Protein AF-0000000078657493 (afdb_homodimer)

Radius of gyration: 17.27 Å; Cα contacts (8 Å, |Δi|>4): 215; chains: 2; bounding box: 47×51×38 Å

Solvent-accessible surface area (backbone atoms only — not comparable to full-atom values): 11542 Å² total; per-residue (Å²): 128,83,71,50,71,68,50,49,51,48,48,51,49,38,39,51,68,71,42,85,66,54,73,68,51,45,51,50,40,47,51,52,18,52,52,42,44,50,49,50,39,62,74,34,52,90,43,90,46,20,64,40,43,49,51,28,53,51,24,51,53,46,29,49,50,27,51,48,53,26,45,54,43,53,66,66,63,77,64,54,73,68,54,48,51,52,51,51,48,21,53,51,34,44,51,43,35,47,50,47,50,51,54,57,58,51,59,89,100,127,83,70,49,71,66,52,50,52,49,48,51,48,38,38,52,67,71,42,86,67,52,73,68,52,46,50,50,42,47,50,50,18,52,51,41,43,51,50,50,39,61,74,34,51,90,43,90,44,20,63,41,42,48,51,28,52,51,24,50,52,47,29,49,51,26,50,49,52,26,46,52,41,54,66,67,63,77,62,53,72,69,53,48,51,51,53,52,49,22,55,50,33,44,53,42,36,46,49,47,50,52,56,58,59,50,59,88,99

Foldseek 3Di:
DLQPPVSLVVLVVCVVVVHDDDPVSVVNPVVVVVVVLVVVLVVCVVDPCNVVSVVVVVVVVVVVVVVVVVVVVVVVVPDDPVRVVVVVVVVVVVVVVVVVVVVVVPVVD/DLQPPVSLVVLVVCVVVVHDDDPVSVVNPVVVVVVVLVVVLVVCVPDPCNVVSVVVVVVVVVVVVVVVVVVVVVVVVPDDPVRVVVVVVVVVVVVVVVVVVVVVVPVVD

pLDDT: mean 90.27, std 11.7, range [36.66, 98.62]

Sequence (218 aa):
MRACSADLRQVLDECNFSYRLDFAEFQLLHDAADARLDALVRRYGDRRESEQLQQFQLACEQMAKMLQVSCLAMQRAQLCEQERHQVREAYEYQVAYIQACLHRSFEGFMRACSADLRQVLDECNFSYRLDFAEFQLLHDAADARLDALVRRYGDRRESEQLQQFQLACEQMAKMLQVSCLAMQRAQLCEQERHQVREAYEYQVAYIQACLHRSFEGF

Structure (mmCIF, N/CA/C/O backbone):
data_AF-0000000078657493-model_v1
#
loop_
_entity.id
_entity.type
_entity.pdbx_description
1 polymer 'Uncharacterized protein'
#
loop_
_atom_site.group_PDB
_atom_site.id
_atom_site.type_symbol
_atom_site.label_atom_id
_atom_site.label_alt_id
_atom_site.label_comp_id
_atom_site.label_asym_id
_atom_site.label_entity_id
_atom_site.label_seq_id
_atom_site.pdbx_PDB_ins_code
_atom_site.Cartn_x
_atom_site.Cartn_y
_atom_site.Cartn_z
_atom_site.occupancy
_atom_site.B_iso_or_equiv
_atom_site.auth_seq_id
_atom_site.auth_comp_id
_atom_site.auth_asym_id
_atom_site.auth_atom_id
_atom_site.pdbx_PDB_model_num
ATOM 1 N N . MET A 1 1 ? -24.906 7.004 6.156 1 36.66 1 MET A N 1
ATOM 2 C CA . MET A 1 1 ? -24.516 7.117 7.559 1 36.66 1 MET A CA 1
ATOM 3 C C . MET A 1 1 ? -23.047 7.523 7.684 1 36.66 1 MET A C 1
ATOM 5 O O . MET A 1 1 ? -22.172 6.895 7.086 1 36.66 1 MET A O 1
ATOM 9 N N . ARG A 1 2 ? -22.891 8.867 7.859 1 41 2 ARG A N 1
ATOM 10 C CA . ARG A 1 2 ? -21.531 9.383 8.016 1 41 2 ARG A CA 1
ATOM 11 C C . ARG A 1 2 ? -20.781 8.641 9.109 1 41 2 ARG A C 1
ATOM 13 O O . ARG A 1 2 ? -21.156 8.695 10.281 1 41 2 ARG A O 1
ATOM 20 N N . ALA A 1 3 ? -20.203 7.516 8.797 1 51.12 3 ALA A N 1
ATOM 21 C CA . ALA A 1 3 ? -19.484 6.824 9.867 1 51.12 3 ALA A CA 1
ATOM 22 C C . ALA A 1 3 ? -18.719 7.812 10.742 1 51.12 3 ALA A C 1
ATOM 24 O O . ALA A 1 3 ? -18.062 8.719 10.234 1 51.12 3 ALA A O 1
ATOM 25 N N . CYS A 1 4 ? -19.078 7.938 12.008 1 49.62 4 CYS A N 1
ATOM 26 C CA . CYS A 1 4 ? -18.375 8.805 12.945 1 49.62 4 CYS A CA 1
ATOM 27 C C . CYS A 1 4 ? -16.875 8.508 12.961 1 49.62 4 CYS A C 1
ATOM 29 O O . CYS A 1 4 ? -16.453 7.418 12.57 1 49.62 4 CYS A O 1
ATOM 31 N N . SER A 1 5 ? -16.016 9.508 13.211 1 58.28 5 SER A N 1
ATOM 32 C CA . SER A 1 5 ? -14.562 9.422 13.281 1 58.28 5 SER A CA 1
ATOM 33 C C . SER A 1 5 ? -14.117 8.148 14 1 58.28 5 SER A C 1
ATOM 35 O O . SER A 1 5 ? -13.164 7.492 13.578 1 58.28 5 SER A O 1
ATOM 37 N N . ALA A 1 6 ? -14.922 7.816 15.078 1 63.81 6 ALA A N 1
ATOM 38 C CA . ALA A 1 6 ? -14.602 6.625 15.859 1 63.81 6 ALA A CA 1
ATOM 39 C C . ALA A 1 6 ? -14.789 5.355 15.031 1 63.81 6 ALA A C 1
ATOM 41 O O . ALA A 1 6 ? -13.992 4.422 15.125 1 63.81 6 ALA A O 1
ATOM 42 N N . ASP A 1 7 ? -15.703 5.484 14.297 1 72.88 7 ASP A N 1
ATOM 43 C CA . ASP A 1 7 ? -15.984 4.324 13.453 1 72.88 7 ASP A CA 1
ATOM 44 C C . ASP A 1 7 ? -14.906 4.148 12.383 1 72.88 7 ASP A C 1
ATOM 46 O O . ASP A 1 7 ? -14.43 3.037 12.156 1 72.88 7 ASP A O 1
ATOM 50 N N . LEU A 1 8 ? -14.43 5.25 12.047 1 81.75 8 LEU A N 1
ATOM 51 C CA . LEU A 1 8 ? -13.422 5.195 10.992 1 81.75 8 LEU A CA 1
ATOM 52 C C . LEU A 1 8 ? -12.094 4.668 11.523 1 81.75 8 LEU A C 1
ATOM 54 O O . LEU A 1 8 ? -11.414 3.891 10.852 1 81.75 8 LEU A O 1
ATOM 58 N N . ARG A 1 9 ? -11.852 5.137 12.766 1 84.06 9 ARG A N 1
ATOM 59 C CA . ARG A 1 9 ? -10.617 4.656 13.391 1 84.06 9 ARG A CA 1
ATOM 60 C C . ARG A 1 9 ? -10.688 3.158 13.664 1 84.06 9 ARG A C 1
ATOM 62 O O . ARG A 1 9 ? -9.6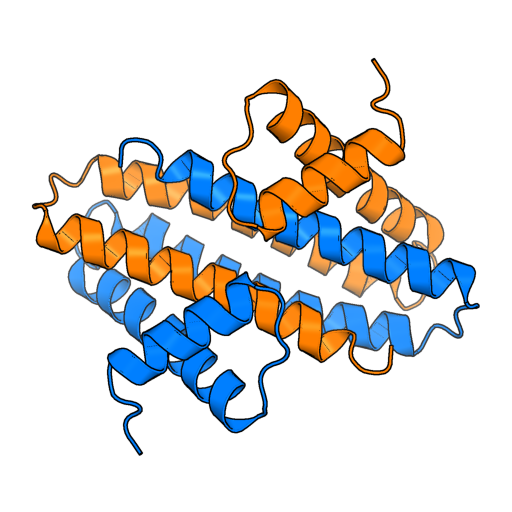95 2.445 13.508 1 84.06 9 ARG A O 1
ATOM 69 N N . GLN A 1 10 ? -11.836 2.797 14.008 1 82.31 10 GLN A N 1
ATOM 70 C CA . GLN A 1 10 ? -12.023 1.366 14.234 1 82.31 10 GLN A CA 1
ATOM 71 C C . GLN A 1 10 ? -11.812 0.579 12.938 1 82.31 10 GLN A C 1
ATOM 73 O O . GLN A 1 10 ? -11.172 -0.478 12.953 1 82.31 10 GLN A O 1
ATOM 78 N N . VAL A 1 11 ? -12.305 1.056 11.898 1 82.62 11 VAL A N 1
ATOM 79 C CA . VAL A 1 11 ? -12.172 0.404 10.594 1 82.62 11 VAL A CA 1
ATOM 80 C C . VAL A 1 11 ? -10.703 0.365 10.18 1 82.62 11 VAL A C 1
ATOM 82 O O . VAL A 1 11 ? -10.211 -0.658 9.695 1 82.62 11 VAL A O 1
ATOM 85 N N . LEU A 1 12 ? -10.016 1.433 10.414 1 84.81 12 LEU A N 1
ATOM 86 C CA . LEU A 1 12 ? -8.586 1.496 10.125 1 84.81 12 LEU A CA 1
ATOM 87 C C . LEU A 1 12 ? -7.82 0.446 10.93 1 84.81 12 LEU A C 1
ATOM 89 O O . LEU A 1 12 ? -6.977 -0.264 10.375 1 84.81 12 LEU A O 1
ATOM 93 N N . ASP A 1 13 ? -8.18 0.374 12.188 1 82.31 13 ASP A N 1
ATOM 94 C CA . ASP A 1 13 ? -7.512 -0.584 13.062 1 82.31 13 ASP A CA 1
ATOM 95 C C . ASP A 1 13 ? -7.805 -2.02 12.633 1 82.31 13 ASP A C 1
ATOM 97 O O . ASP A 1 13 ? -6.91 -2.869 12.633 1 82.31 13 ASP A O 1
ATOM 101 N N . GLU A 1 14 ? -9 -2.227 12.328 1 80.19 14 GLU A N 1
ATOM 102 C CA . GLU A 1 14 ? -9.383 -3.551 11.844 1 80.19 14 GLU A CA 1
ATOM 103 C C . GLU A 1 14 ? -8.578 -3.936 10.602 1 80.19 14 GLU A C 1
ATOM 105 O O . GLU A 1 14 ? -8.102 -5.066 10.492 1 80.19 14 GLU A O 1
ATOM 110 N N . CYS A 1 15 ? -8.43 -3.051 9.695 1 79.88 15 CYS A N 1
ATOM 111 C CA . CYS A 1 15 ? -7.629 -3.305 8.5 1 79.88 15 CYS A CA 1
ATOM 112 C C . CYS A 1 15 ? -6.18 -3.592 8.859 1 79.88 15 CYS A C 1
ATOM 114 O O . CYS A 1 15 ? -5.586 -4.547 8.359 1 79.88 15 CYS A O 1
ATOM 116 N N . ASN A 1 16 ? -5.637 -2.854 9.789 1 74.88 16 ASN A N 1
ATOM 117 C CA . ASN A 1 16 ? -4.238 -2.969 10.195 1 74.88 16 ASN A CA 1
ATOM 118 C C . ASN A 1 16 ? -3.963 -4.301 10.883 1 74.88 16 ASN A C 1
ATOM 120 O O . ASN A 1 16 ? -2.842 -4.809 10.836 1 74.88 16 ASN A O 1
ATOM 124 N N . PHE A 1 17 ? -5.004 -4.812 11.438 1 70.69 17 PHE A N 1
ATOM 125 C CA . PHE A 1 17 ? -4.836 -6.078 12.141 1 70.69 17 PHE A CA 1
ATOM 126 C C . PHE A 1 17 ? -5.234 -7.25 11.258 1 70.69 17 PHE A C 1
ATOM 128 O O . PHE A 1 17 ? -5.508 -8.344 11.75 1 70.69 17 PHE A O 1
ATOM 135 N N . SER A 1 18 ? -5.32 -6.965 10.016 1 69.5 18 SER A N 1
ATOM 136 C CA . SER A 1 18 ? -5.543 -7.965 8.977 1 69.5 18 SER A CA 1
ATOM 137 C C . SER A 1 18 ? -6.914 -8.617 9.117 1 69.5 18 SER A C 1
ATOM 139 O O . SER A 1 18 ? -7.082 -9.797 8.789 1 69.5 18 SER A O 1
ATOM 141 N N . TYR A 1 19 ? -7.742 -7.809 9.75 1 70.62 19 TYR A N 1
ATOM 142 C CA . TYR A 1 19 ? -9.125 -8.273 9.758 1 70.62 19 TYR A CA 1
ATOM 143 C C . TYR A 1 19 ? -9.812 -7.969 8.43 1 70.62 19 TYR A C 1
ATOM 145 O O . TYR A 1 19 ? -9.586 -6.91 7.84 1 70.62 19 TYR A O 1
ATOM 153 N N . ARG A 1 20 ? -10.727 -8.883 8.109 1 83.19 20 ARG A N 1
ATOM 154 C CA . ARG A 1 20 ? -11.5 -8.695 6.883 1 83.19 20 ARG A CA 1
ATOM 155 C C . ARG A 1 20 ? -12.625 -7.684 7.098 1 83.19 20 ARG A C 1
ATOM 157 O O . ARG A 1 20 ? -13.414 -7.812 8.031 1 83.19 20 ARG A O 1
ATOM 164 N N . LEU A 1 21 ? -12.625 -6.789 6.285 1 88.44 21 LEU A N 1
ATOM 165 C CA . LEU A 1 21 ? -13.688 -5.789 6.312 1 88.44 21 LEU A CA 1
ATOM 166 C C . LEU A 1 21 ? -14.898 -6.254 5.508 1 88.44 21 LEU A C 1
ATOM 168 O O . LEU A 1 21 ? -14.75 -6.863 4.445 1 88.44 21 LEU A O 1
ATOM 172 N N . ASP A 1 22 ? -16.078 -6.004 6.066 1 88.44 22 ASP A N 1
ATOM 173 C CA . ASP A 1 22 ? -17.25 -6.215 5.215 1 88.44 22 ASP A CA 1
ATOM 174 C C . ASP A 1 22 ? -17.375 -5.098 4.18 1 88.44 22 ASP A C 1
ATOM 176 O O . ASP A 1 22 ? -16.547 -4.195 4.121 1 88.44 22 ASP A O 1
ATOM 180 N N . PHE A 1 23 ? -18.406 -5.207 3.359 1 90 23 PHE A N 1
ATOM 181 C CA . PHE A 1 23 ? -18.531 -4.293 2.229 1 90 23 PHE A CA 1
ATOM 182 C C . PHE A 1 23 ? -18.734 -2.861 2.709 1 90 23 PHE A C 1
ATOM 184 O O . PHE A 1 23 ? -18.141 -1.931 2.164 1 90 23 PHE A O 1
ATOM 191 N N . ALA A 1 24 ? -19.531 -2.621 3.732 1 90.38 24 ALA A N 1
ATOM 192 C CA . ALA A 1 24 ? -19.781 -1.274 4.234 1 90.38 24 ALA A CA 1
ATOM 193 C C . ALA A 1 24 ? -18.531 -0.663 4.836 1 90.38 24 ALA A C 1
ATOM 195 O O . ALA A 1 24 ? -18.219 0.508 4.598 1 90.38 24 ALA A O 1
ATOM 196 N N . GLU A 1 25 ? -17.797 -1.48 5.602 1 91.31 25 GLU A N 1
ATOM 197 C CA . GLU A 1 25 ? -16.547 -1.028 6.199 1 91.31 25 GLU A CA 1
ATOM 198 C C . GLU A 1 25 ? -15.516 -0.692 5.125 1 91.31 25 GLU A C 1
ATOM 200 O O . GLU A 1 25 ? -14.781 0.294 5.246 1 91.31 25 GLU A O 1
ATOM 205 N N . PHE A 1 26 ? -15.492 -1.519 4.086 1 93.62 26 PHE A N 1
ATOM 206 C CA . PHE A 1 26 ? -14.578 -1.295 2.975 1 93.62 26 PHE A CA 1
ATOM 207 C C . PHE A 1 26 ? -14.875 0.032 2.287 1 93.62 26 PHE A C 1
ATOM 209 O O . PHE A 1 26 ? -13.961 0.809 2.004 1 93.62 26 PHE A O 1
ATOM 216 N N . GLN A 1 27 ? -16.094 0.284 2.012 1 94.12 27 GLN A N 1
ATOM 217 C CA . GLN A 1 27 ? -16.5 1.525 1.358 1 94.12 27 GLN A CA 1
ATOM 218 C C . GLN A 1 27 ? -16.203 2.734 2.238 1 94.12 27 GLN A C 1
ATOM 220 O O . GLN A 1 27 ? -15.789 3.785 1.741 1 94.12 27 GLN A O 1
ATOM 225 N N . LEU A 1 28 ? -16.453 2.547 3.547 1 93.19 28 LEU A N 1
ATOM 226 C CA . LEU A 1 28 ? -16.156 3.623 4.488 1 93.19 28 LEU A CA 1
ATOM 227 C C . LEU A 1 28 ? -14.664 3.971 4.461 1 93.19 28 LEU A C 1
ATOM 229 O O . LEU A 1 28 ? -14.305 5.148 4.465 1 93.19 28 LEU A O 1
ATOM 233 N N . LEU A 1 29 ? -13.867 2.943 4.48 1 94.75 29 LEU A N 1
ATOM 234 C CA . LEU A 1 29 ? -12.422 3.146 4.426 1 94.75 29 LEU A CA 1
ATOM 235 C C . LEU A 1 29 ? -12.023 3.812 3.113 1 94.75 29 LEU A C 1
ATOM 237 O O . LEU A 1 29 ? -11.203 4.738 3.107 1 94.75 29 LEU A O 1
ATOM 241 N N . HIS A 1 30 ? -12.562 3.326 1.982 1 96.12 30 HIS A N 1
ATOM 242 C CA . HIS A 1 30 ? -12.297 3.918 0.675 1 96.12 30 HIS A CA 1
ATOM 243 C C . HIS A 1 30 ? -12.641 5.402 0.663 1 96.12 30 HIS A C 1
ATOM 245 O O . HIS A 1 30 ? -11.812 6.23 0.272 1 96.12 30 HIS A O 1
ATOM 251 N N . ASP A 1 31 ? -13.82 5.727 1.135 1 96.56 31 ASP A N 1
ATOM 252 C CA . ASP A 1 31 ? -14.281 7.109 1.14 1 96.56 31 ASP A CA 1
ATOM 253 C C . ASP A 1 31 ? -13.414 7.98 2.045 1 96.56 31 ASP A C 1
ATOM 255 O O . ASP A 1 31 ? -13.094 9.117 1.698 1 96.56 31 ASP A O 1
ATOM 259 N N . ALA A 1 32 ? -13.086 7.469 3.184 1 95.62 32 ALA A N 1
ATOM 260 C CA . ALA A 1 32 ? -12.258 8.211 4.137 1 95.62 32 ALA A CA 1
ATOM 261 C C . ALA A 1 32 ? -10.867 8.461 3.572 1 95.62 32 ALA A C 1
ATOM 263 O O . ALA A 1 32 ? -10.312 9.547 3.732 1 95.62 32 ALA A O 1
ATOM 264 N N . ALA A 1 33 ? -10.273 7.457 2.961 1 96.38 33 ALA A N 1
ATOM 265 C CA . ALA A 1 33 ? -8.961 7.59 2.344 1 96.38 33 ALA A CA 1
ATOM 266 C C . ALA A 1 33 ? -8.969 8.656 1.253 1 96.38 33 ALA A C 1
ATOM 268 O O . ALA A 1 33 ? -8.109 9.539 1.232 1 96.38 33 ALA A O 1
ATOM 269 N N . ASP A 1 34 ? -9.953 8.625 0.353 1 96.88 34 ASP A N 1
ATOM 270 C CA . ASP A 1 34 ? -10.094 9.586 -0.734 1 96.88 34 ASP A CA 1
ATOM 271 C C . ASP A 1 34 ? -10.289 11 -0.193 1 96.88 34 ASP A C 1
ATOM 273 O O . ASP A 1 34 ? -9.633 11.938 -0.642 1 96.88 34 ASP A O 1
ATOM 277 N N . ALA A 1 35 ? -11.156 11.117 0.746 1 96.69 35 ALA A N 1
ATOM 278 C CA . ALA A 1 35 ? -11.516 12.43 1.271 1 96.69 35 ALA A CA 1
ATOM 279 C C . ALA A 1 35 ? -10.312 13.109 1.927 1 96.69 35 ALA A C 1
ATOM 281 O O . ALA A 1 35 ? -10.086 14.305 1.739 1 96.69 35 ALA A O 1
ATOM 282 N N . ARG A 1 36 ? -9.555 12.398 2.695 1 96.44 36 ARG A N 1
ATOM 283 C CA . ARG A 1 36 ? -8.438 12.961 3.451 1 96.44 36 ARG A CA 1
ATOM 284 C C . ARG A 1 36 ? -7.32 13.414 2.521 1 96.44 36 ARG A C 1
ATOM 286 O O . ARG A 1 36 ? -6.762 14.5 2.689 1 96.44 36 ARG A O 1
ATOM 293 N N . LEU A 1 37 ? -6.996 12.609 1.54 1 97.44 37 LEU A N 1
ATOM 294 C CA . LEU A 1 37 ? -5.941 12.992 0.608 1 97.44 37 LEU A CA 1
ATOM 295 C C . LEU A 1 37 ? -6.398 14.141 -0.29 1 97.44 37 LEU A C 1
ATOM 297 O O . LEU A 1 37 ? -5.625 15.055 -0.577 1 97.44 37 LEU A O 1
ATOM 301 N N . ASP A 1 38 ? -7.668 14.109 -0.706 1 96.94 38 ASP A N 1
ATOM 302 C CA . ASP A 1 38 ? -8.234 15.211 -1.476 1 96.94 38 ASP A CA 1
ATOM 303 C C . ASP A 1 38 ? -8.133 16.531 -0.71 1 96.94 38 ASP A C 1
ATOM 305 O O . ASP A 1 38 ? -7.832 17.562 -1.296 1 96.94 38 ASP A O 1
ATOM 309 N N . ALA A 1 39 ? -8.43 16.469 0.547 1 96.69 39 ALA A N 1
ATOM 310 C CA . ALA A 1 39 ? -8.367 17.672 1.378 1 96.69 39 ALA A CA 1
ATOM 311 C C . ALA A 1 39 ? -6.957 18.234 1.415 1 96.69 39 ALA A C 1
ATOM 313 O O . ALA A 1 39 ? -6.77 19.453 1.357 1 96.69 39 ALA A O 1
ATOM 314 N N . LEU A 1 40 ? -5.949 17.391 1.53 1 96.56 40 LEU A N 1
ATOM 315 C CA . LEU A 1 40 ? -4.562 17.828 1.525 1 96.56 40 LEU A CA 1
ATOM 316 C C . LEU A 1 40 ? -4.207 18.484 0.19 1 96.56 40 LEU A C 1
ATOM 318 O O . LEU A 1 40 ? -3.574 19.531 0.156 1 96.56 40 LEU A O 1
ATOM 322 N N . VAL A 1 41 ? -4.582 17.812 -0.89 1 96.25 41 VAL A N 1
ATOM 323 C CA . VAL A 1 41 ? -4.281 18.312 -2.23 1 96.25 41 VAL A CA 1
ATOM 324 C C . VAL A 1 41 ? -4.91 19.688 -2.428 1 96.25 41 VAL A C 1
ATOM 326 O O . VAL A 1 41 ? -4.293 20.578 -3.018 1 96.25 41 VAL A O 1
ATOM 329 N N . ARG A 1 42 ? -6.094 19.875 -1.905 1 95.38 42 ARG A N 1
ATOM 330 C CA . ARG A 1 42 ? -6.773 21.156 -2.006 1 95.38 42 ARG A CA 1
ATOM 331 C C . ARG A 1 42 ? -6.086 22.219 -1.138 1 95.38 42 ARG A C 1
ATOM 333 O O . ARG A 1 42 ? -5.852 23.344 -1.585 1 95.38 42 ARG A O 1
ATOM 340 N N . ARG A 1 43 ? -5.777 21.859 0.021 1 94.75 43 ARG A N 1
ATOM 341 C CA . ARG A 1 43 ? -5.203 22.781 0.993 1 94.75 43 ARG A CA 1
ATOM 342 C C . ARG A 1 43 ? -3.838 23.281 0.534 1 94.75 43 ARG A C 1
ATOM 344 O O . ARG A 1 43 ? -3.508 24.453 0.71 1 94.75 43 ARG A O 1
ATOM 351 N N . TYR A 1 44 ? -3.135 22.422 -0.088 1 93.88 44 TYR A N 1
ATOM 352 C CA . TYR A 1 44 ? -1.761 22.766 -0.442 1 93.88 44 TYR A CA 1
ATOM 353 C C . TYR A 1 44 ? -1.608 22.922 -1.95 1 93.88 44 TYR A C 1
ATOM 355 O O . TYR A 1 44 ? -0.497 22.844 -2.479 1 93.88 44 TYR A O 1
ATOM 363 N N . GLY A 1 45 ? -2.701 23.078 -2.615 1 89.69 45 GLY A N 1
ATOM 364 C CA . GLY A 1 45 ? -2.746 23.125 -4.066 1 89.69 45 GLY A CA 1
ATOM 365 C C . GLY A 1 45 ? -1.937 24.266 -4.648 1 89.69 45 GLY A C 1
ATOM 366 O O . GLY A 1 45 ? -1.49 24.203 -5.797 1 89.69 45 GLY A O 1
ATOM 367 N N . ASP A 1 46 ? -1.69 25.359 -3.957 1 90.5 46 ASP A N 1
ATOM 368 C CA . ASP A 1 46 ? -0.969 26.531 -4.453 1 90.5 46 ASP A CA 1
ATOM 369 C C . ASP A 1 46 ? 0.43 26.609 -3.848 1 90.5 46 ASP A C 1
ATOM 371 O O . ASP A 1 46 ? 1.077 27.656 -3.9 1 90.5 46 ASP A O 1
ATOM 375 N N . ARG A 1 47 ? 0.87 25.531 -3.299 1 90.88 47 ARG A N 1
ATOM 376 C CA . ARG A 1 47 ? 2.168 25.484 -2.635 1 90.88 47 ARG A CA 1
ATOM 377 C C . ARG A 1 47 ? 3.158 24.625 -3.404 1 90.88 47 ARG A C 1
ATOM 379 O O . ARG A 1 47 ? 2.793 23.984 -4.398 1 90.88 47 ARG A O 1
ATOM 386 N N . ARG A 1 48 ? 4.367 24.641 -3.01 1 89.12 48 ARG A N 1
ATOM 387 C CA . ARG A 1 48 ? 5.445 23.906 -3.654 1 89.12 48 ARG A CA 1
ATOM 388 C C . ARG A 1 48 ? 5.203 22.406 -3.561 1 89.12 48 ARG A C 1
ATOM 390 O O . ARG A 1 48 ? 5.598 21.641 -4.453 1 89.12 48 ARG A O 1
ATOM 397 N N . GLU A 1 49 ? 4.41 22.016 -2.521 1 92.69 49 GLU A N 1
ATOM 398 C CA . GLU A 1 49 ? 4.176 20.594 -2.236 1 92.69 49 GLU A CA 1
ATOM 399 C C . GLU A 1 49 ? 3.059 20.031 -3.111 1 92.69 49 GLU A C 1
ATOM 401 O O . GLU A 1 49 ? 2.895 18.812 -3.211 1 92.69 49 GLU A O 1
ATOM 406 N N . SER A 1 50 ? 2.361 20.859 -3.814 1 93.25 50 SER A N 1
ATOM 407 C CA . SER A 1 50 ? 1.142 20.5 -4.527 1 93.25 50 SER A CA 1
ATOM 408 C C . SER A 1 50 ? 1.406 19.391 -5.547 1 93.25 50 SER A C 1
ATOM 410 O O . SER A 1 50 ? 0.671 18.406 -5.605 1 93.25 50 SER A O 1
ATOM 412 N N . GLU A 1 51 ? 2.42 19.594 -6.336 1 96.06 51 GLU A N 1
ATOM 413 C CA . GLU A 1 51 ? 2.715 18.641 -7.395 1 96.06 51 GLU A CA 1
ATOM 414 C C . GLU A 1 51 ? 3.012 17.25 -6.82 1 96.06 51 GLU A C 1
ATOM 416 O O . GLU A 1 51 ? 2.51 16.25 -7.324 1 96.06 51 GLU A O 1
ATOM 421 N N . GLN A 1 52 ? 3.809 17.156 -5.801 1 97.06 52 GLN A N 1
ATOM 422 C CA . GLN A 1 52 ? 4.18 15.875 -5.199 1 97.06 52 GLN A CA 1
ATOM 423 C C . GLN A 1 52 ? 2.967 15.188 -4.57 1 97.06 52 GLN A C 1
ATOM 425 O O . GLN A 1 52 ? 2.836 13.969 -4.637 1 97.06 52 GLN A O 1
ATOM 430 N N . LEU A 1 53 ? 2.055 15.984 -3.998 1 97.19 53 LEU A N 1
ATOM 431 C CA . LEU A 1 53 ? 0.837 15.438 -3.412 1 97.19 53 LEU A CA 1
ATOM 432 C C . LEU A 1 53 ? -0.078 14.867 -4.492 1 97.19 53 LEU A C 1
ATOM 434 O O . LEU A 1 53 ? -0.648 13.789 -4.32 1 97.19 53 LEU A O 1
ATOM 438 N N . GLN A 1 54 ? -0.166 15.562 -5.566 1 97.75 54 GLN A N 1
ATOM 439 C CA . GLN A 1 54 ? -0.996 15.102 -6.676 1 97.75 54 GLN A CA 1
ATOM 440 C C . GLN A 1 54 ? -0.434 13.82 -7.285 1 97.75 54 GLN A C 1
ATOM 442 O O . GLN A 1 54 ? -1.186 12.898 -7.605 1 97.75 54 GLN A O 1
ATOM 447 N N . GLN A 1 55 ? 0.826 13.789 -7.469 1 98.12 55 GLN A N 1
ATOM 448 C CA . GLN A 1 55 ? 1.4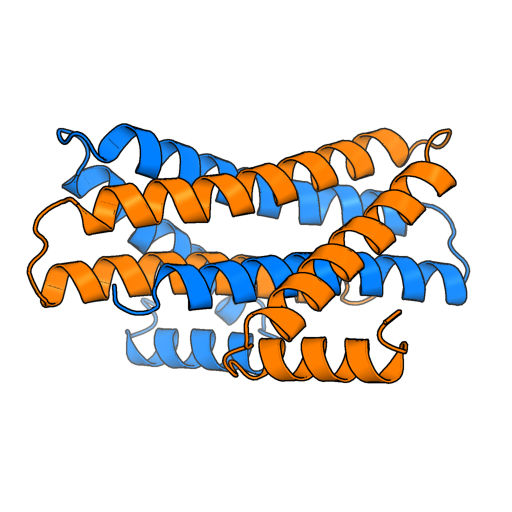6 12.594 -8.016 1 98.12 55 GLN A CA 1
ATOM 449 C C . GLN A 1 55 ? 1.294 11.398 -7.078 1 98.12 55 GLN A C 1
ATOM 451 O O . GLN A 1 55 ? 1.112 10.266 -7.531 1 98.12 55 GLN A O 1
ATOM 456 N N . PHE A 1 56 ? 1.387 11.68 -5.77 1 98.56 56 PHE A N 1
ATOM 457 C CA . PHE A 1 56 ? 1.146 10.617 -4.797 1 98.56 56 PHE A CA 1
ATOM 458 C C . PHE A 1 56 ? -0.289 10.117 -4.891 1 98.56 56 PHE A C 1
ATOM 460 O O . PHE A 1 56 ? -0.529 8.906 -4.875 1 98.56 56 PHE A O 1
ATOM 467 N N . GLN A 1 57 ? -1.172 11 -4.98 1 98.31 57 GLN A N 1
ATOM 468 C CA . GLN A 1 57 ? -2.578 10.641 -5.125 1 98.31 57 GLN A CA 1
ATOM 469 C C . GLN A 1 57 ? -2.799 9.758 -6.352 1 98.31 57 GLN A C 1
ATOM 471 O O . GLN A 1 57 ? -3.473 8.727 -6.266 1 98.31 57 GLN A O 1
ATOM 476 N N . LEU A 1 58 ? -2.23 10.125 -7.465 1 98.38 58 LEU A N 1
ATOM 477 C CA . LEU A 1 58 ? -2.348 9.359 -8.703 1 98.38 58 LEU A CA 1
ATOM 478 C C . LEU A 1 58 ? -1.716 7.977 -8.547 1 98.38 58 LEU A C 1
ATOM 480 O O . LEU A 1 58 ? -2.256 6.984 -9.039 1 98.38 58 LEU A O 1
ATOM 484 N N . ALA A 1 59 ? -0.597 7.91 -7.906 1 98.62 59 ALA A N 1
ATOM 485 C CA . ALA A 1 59 ? 0.091 6.641 -7.691 1 98.62 59 ALA A CA 1
ATOM 486 C C . ALA A 1 59 ? -0.747 5.703 -6.824 1 98.62 59 ALA A C 1
ATOM 488 O O . ALA A 1 59 ? -0.798 4.496 -7.078 1 98.62 59 ALA A O 1
ATOM 489 N N . CYS A 1 60 ? -1.403 6.223 -5.762 1 98.62 60 CYS A N 1
ATOM 490 C CA . CYS A 1 60 ? -2.271 5.422 -4.902 1 98.62 60 CYS A CA 1
ATOM 491 C C . CYS A 1 60 ? -3.434 4.836 -5.699 1 98.62 60 CYS A C 1
ATOM 493 O O . CYS A 1 60 ? -3.725 3.645 -5.594 1 98.62 60 CYS A O 1
ATOM 495 N N . GLU A 1 61 ? -4.055 5.676 -6.488 1 98.38 61 GLU A N 1
ATOM 496 C CA . GLU A 1 61 ? -5.18 5.234 -7.312 1 98.38 61 GLU A CA 1
ATOM 497 C C . GLU A 1 61 ? -4.75 4.156 -8.305 1 98.38 61 GLU A C 1
ATOM 499 O O . GLU A 1 61 ? -5.441 3.15 -8.469 1 98.38 61 GLU A O 1
ATOM 504 N N . GLN A 1 62 ? -3.678 4.434 -8.922 1 98.62 62 GLN A N 1
ATOM 505 C CA . GLN A 1 62 ? -3.18 3.494 -9.914 1 98.62 62 GLN A CA 1
ATOM 506 C C . GLN A 1 62 ? -2.826 2.152 -9.281 1 98.62 62 GLN A C 1
ATOM 508 O O . GLN A 1 62 ? -3.094 1.096 -9.852 1 98.62 62 GLN A O 1
ATOM 513 N N . MET A 1 63 ? -2.191 2.143 -8.141 1 98.62 63 MET A N 1
ATOM 514 C CA . MET A 1 63 ? -1.822 0.882 -7.5 1 98.62 63 MET A CA 1
ATOM 515 C C . MET A 1 63 ? -3.062 0.084 -7.113 1 98.62 63 MET A C 1
ATOM 517 O O . MET A 1 63 ? -3.115 -1.13 -7.324 1 98.62 63 MET A O 1
ATOM 521 N N . ALA A 1 64 ? -4.074 0.734 -6.531 1 98.25 64 ALA A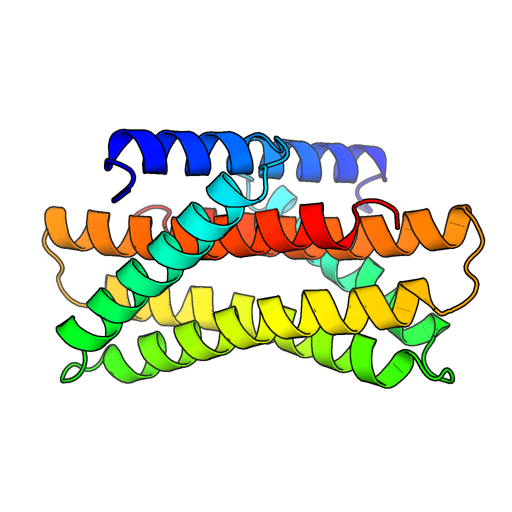 N 1
ATOM 522 C CA . ALA A 1 64 ? -5.312 0.04 -6.176 1 98.25 64 ALA A CA 1
ATOM 523 C C . ALA A 1 64 ? -5.957 -0.59 -7.406 1 98.25 64 ALA A C 1
ATOM 525 O O . ALA A 1 64 ? -6.383 -1.748 -7.367 1 98.25 64 ALA A O 1
ATOM 526 N N . LYS A 1 65 ? -5.98 0.21 -8.469 1 98.38 65 LYS A N 1
ATOM 527 C CA . LYS A 1 65 ? -6.574 -0.281 -9.711 1 98.38 65 LYS A CA 1
ATOM 528 C C . LYS A 1 65 ? -5.793 -1.475 -10.258 1 98.38 65 LYS A C 1
ATOM 530 O O . LYS A 1 65 ? -6.383 -2.504 -10.594 1 98.38 65 LYS A O 1
ATOM 535 N N . MET A 1 66 ? -4.512 -1.379 -10.312 1 98.31 66 MET A N 1
ATOM 536 C CA . MET A 1 66 ? -3.693 -2.426 -10.914 1 98.31 66 MET A CA 1
ATOM 537 C C . MET A 1 66 ? -3.668 -3.67 -10.031 1 98.31 66 MET A C 1
ATOM 539 O O . MET A 1 66 ? -3.568 -4.793 -10.531 1 98.31 66 MET A O 1
ATOM 543 N N . LEU A 1 67 ? -3.723 -3.467 -8.695 1 98 67 LEU A N 1
ATOM 544 C CA . LEU A 1 67 ? -3.889 -4.602 -7.797 1 98 67 LEU A CA 1
ATOM 545 C C . LEU A 1 67 ? -5.121 -5.418 -8.172 1 98 67 LEU A C 1
ATOM 547 O O . LEU A 1 67 ? -5.039 -6.637 -8.328 1 98 67 LEU A O 1
ATOM 551 N N . GLN A 1 68 ? -6.227 -4.785 -8.383 1 96.56 68 GLN A N 1
ATOM 552 C CA . GLN A 1 68 ? -7.469 -5.453 -8.75 1 96.56 68 GLN A CA 1
ATOM 553 C C . GLN A 1 68 ? -7.355 -6.121 -10.117 1 96.56 68 GLN A C 1
ATOM 555 O O . GLN A 1 68 ? -7.691 -7.301 -10.266 1 96.56 68 GLN A O 1
ATOM 560 N N . VAL A 1 69 ? -6.895 -5.391 -11.109 1 97.12 69 VAL A N 1
ATOM 561 C CA . VAL A 1 69 ? -6.824 -5.855 -12.492 1 97.12 69 VAL A CA 1
ATOM 562 C C . VAL A 1 69 ? -5.875 -7.047 -12.586 1 97.12 69 VAL A C 1
ATOM 564 O O . VAL A 1 69 ? -6.199 -8.055 -13.219 1 97.12 69 VAL A O 1
ATOM 567 N N . SER A 1 70 ? -4.719 -6.938 -12.008 1 97.38 70 SER A N 1
ATOM 568 C CA . SER A 1 70 ? -3.73 -8.008 -12.086 1 97.38 70 SER A CA 1
ATOM 569 C C . SER A 1 70 ? -4.195 -9.242 -11.328 1 97.38 70 SER A C 1
ATOM 571 O O . SER A 1 70 ? -3.955 -10.375 -11.758 1 97.38 70 SER A O 1
ATOM 573 N N . CYS A 1 71 ? -4.809 -9.062 -10.18 1 96.19 71 CYS A N 1
ATOM 574 C CA . CYS A 1 71 ? -5.34 -10.195 -9.43 1 96.19 71 CYS A CA 1
ATOM 575 C C . CYS A 1 71 ? -6.391 -10.945 -10.25 1 96.19 71 CYS A C 1
ATOM 577 O O . CYS A 1 71 ? -6.395 -12.172 -10.289 1 96.19 71 CYS A O 1
ATOM 579 N N . LEU A 1 72 ? -7.281 -10.219 -10.953 1 95.44 72 LEU A N 1
ATOM 580 C CA . LEU A 1 72 ? -8.297 -10.836 -11.797 1 95.44 72 LEU A CA 1
ATOM 581 C C . LEU A 1 72 ? -7.66 -11.609 -12.945 1 95.44 72 LEU A C 1
ATOM 583 O O . LEU A 1 72 ? -8.094 -12.719 -13.266 1 95.44 72 LEU A O 1
ATOM 587 N N . ALA A 1 73 ? -6.688 -11.039 -13.531 1 95.94 73 ALA A N 1
ATOM 588 C CA . ALA A 1 73 ? -5.969 -11.719 -14.609 1 95.94 73 ALA A CA 1
ATOM 589 C C . ALA A 1 73 ? -5.363 -13.031 -14.109 1 95.94 73 ALA A C 1
ATOM 591 O O . ALA A 1 73 ? -5.441 -14.055 -14.789 1 95.94 73 ALA A O 1
ATOM 592 N N . MET A 1 74 ? -4.781 -13.055 -12.93 1 96.06 74 MET A N 1
ATOM 593 C CA . MET A 1 74 ? -4.148 -14.242 -12.367 1 96.06 74 MET A CA 1
ATOM 594 C C . MET A 1 74 ? -5.191 -15.281 -11.969 1 96.06 74 MET A C 1
ATOM 596 O O . MET A 1 74 ? -4.941 -16.484 -12.039 1 96.06 74 MET A O 1
ATOM 600 N N . GLN A 1 75 ? -6.324 -14.773 -11.523 1 92.75 75 GLN A N 1
ATOM 601 C CA . GLN A 1 75 ? -7.426 -15.672 -11.18 1 92.75 75 GLN A CA 1
ATOM 602 C C . GLN A 1 75 ? -7.887 -16.469 -12.398 1 92.75 75 GLN A C 1
ATOM 604 O O . GLN A 1 75 ? -8.328 -17.609 -12.273 1 92.75 75 GLN A O 1
ATOM 609 N N . ARG A 1 76 ? -7.688 -15.938 -13.531 1 92.12 76 ARG A N 1
ATOM 610 C CA . ARG A 1 76 ? -8.141 -16.562 -14.766 1 92.12 76 ARG A CA 1
ATOM 611 C C . ARG A 1 76 ? -7.055 -17.469 -15.352 1 92.12 76 ARG A C 1
ATOM 613 O O . ARG A 1 76 ? -7.297 -18.203 -16.312 1 92.12 76 ARG A O 1
ATOM 620 N N . ALA A 1 77 ? -5.793 -17.531 -14.93 1 91.38 77 ALA A N 1
ATOM 621 C CA . ALA A 1 77 ? -4.621 -18.203 -15.492 1 91.38 77 ALA A CA 1
ATOM 622 C C . ALA A 1 77 ? -4.594 -19.672 -15.109 1 91.38 77 ALA A C 1
ATOM 624 O O . ALA A 1 77 ? -3.664 -20.406 -15.469 1 91.38 77 ALA A O 1
ATOM 625 N N . GLN A 1 78 ? -5.609 -20.391 -14.672 1 88.25 78 GLN A N 1
ATOM 626 C CA . GLN A 1 78 ? -5.641 -21.812 -14.328 1 88.25 78 GLN A CA 1
ATOM 627 C C . GLN A 1 78 ? -4.438 -22.188 -13.469 1 88.25 78 GLN A C 1
ATOM 629 O O . GLN A 1 78 ? -3.693 -23.109 -13.805 1 88.25 78 GLN A O 1
ATOM 634 N N . LEU A 1 79 ? -4.191 -21.625 -12.414 1 93.75 79 LEU A N 1
ATOM 635 C CA . LEU A 1 79 ? -3.064 -21.828 -11.508 1 93.75 79 LEU A CA 1
ATOM 636 C C . LEU A 1 79 ? -3.287 -23.047 -10.625 1 93.75 79 LEU A C 1
ATOM 638 O O . LEU A 1 79 ? -4.41 -23.297 -10.18 1 93.75 79 LEU A O 1
ATOM 642 N N . CYS A 1 80 ? -2.271 -23.828 -10.445 1 94.44 80 CYS A N 1
ATOM 643 C CA . CYS A 1 80 ? -2.334 -24.859 -9.422 1 94.44 80 CYS A CA 1
ATOM 644 C C . CYS A 1 80 ? -2.197 -24.266 -8.023 1 94.44 80 CYS A C 1
ATOM 646 O O . CYS A 1 80 ? -1.981 -23.062 -7.883 1 94.44 80 CYS A O 1
ATOM 648 N N . GLU A 1 81 ? -2.344 -24.984 -6.973 1 94.31 81 GLU A N 1
ATOM 649 C CA . GLU A 1 81 ? -2.365 -24.5 -5.598 1 94.31 81 GLU A CA 1
ATOM 650 C C . GLU A 1 81 ? -1.052 -23.812 -5.234 1 94.31 81 GLU A C 1
ATOM 652 O O . GLU A 1 81 ? -1.054 -22.75 -4.598 1 94.31 81 GLU A O 1
ATOM 657 N N . GLN A 1 82 ? 0.052 -24.422 -5.645 1 94.69 82 GLN A N 1
ATOM 658 C CA . GLN A 1 82 ? 1.362 -23.844 -5.348 1 94.69 82 GLN A CA 1
ATOM 659 C C . GLN A 1 82 ? 1.535 -22.484 -6.023 1 94.69 82 GLN A C 1
ATOM 661 O O . GLN A 1 82 ? 2.064 -21.562 -5.422 1 94.69 82 GLN A O 1
ATOM 666 N N . GLU A 1 83 ? 1.106 -22.375 -7.223 1 94.94 83 GLU A N 1
ATOM 667 C CA . GLU A 1 83 ? 1.199 -21.125 -7.965 1 94.94 83 GLU A CA 1
ATOM 668 C C . GLU A 1 83 ? 0.33 -20.047 -7.332 1 94.94 83 GLU A C 1
ATOM 670 O O . GLU A 1 83 ? 0.737 -18.891 -7.246 1 94.94 83 GLU A O 1
ATOM 675 N N . ARG A 1 84 ? -0.844 -20.422 -6.887 1 95.31 84 ARG A N 1
ATOM 676 C CA . ARG A 1 84 ? -1.736 -19.484 -6.211 1 95.31 84 ARG A CA 1
ATOM 677 C C . ARG A 1 84 ? -1.09 -18.922 -4.945 1 95.31 84 ARG A C 1
ATOM 679 O O . ARG A 1 84 ? -1.214 -17.734 -4.652 1 95.31 84 ARG A O 1
ATOM 686 N N . HIS A 1 85 ? -0.421 -19.812 -4.227 1 94.62 85 HIS A N 1
ATOM 687 C CA . HIS A 1 85 ? 0.279 -19.391 -3.018 1 94.62 85 HIS A CA 1
ATOM 688 C C . HIS A 1 85 ? 1.398 -18.406 -3.342 1 94.62 85 HIS A C 1
ATOM 690 O O . HIS A 1 85 ? 1.591 -17.422 -2.629 1 94.62 85 HIS A O 1
ATOM 696 N N . GLN A 1 86 ? 2.09 -18.656 -4.395 1 95.62 86 GLN A N 1
ATOM 697 C CA . GLN A 1 86 ? 3.191 -17.797 -4.805 1 95.62 86 GLN A CA 1
ATOM 698 C C . GLN A 1 86 ? 2.684 -16.406 -5.219 1 95.62 86 GLN A C 1
ATOM 700 O O . GLN A 1 86 ? 3.299 -15.398 -4.895 1 95.62 86 GLN A O 1
ATOM 705 N N . VAL A 1 87 ? 1.601 -16.406 -5.957 1 97.25 87 VAL A N 1
ATOM 706 C CA . VAL A 1 87 ? 1.013 -15.148 -6.387 1 97.25 87 VAL A CA 1
ATOM 707 C C . VAL A 1 87 ? 0.577 -14.344 -5.164 1 97.25 87 VAL A C 1
ATOM 709 O O . VAL A 1 87 ? 0.925 -13.164 -5.035 1 97.25 87 VAL A O 1
ATOM 712 N N . ARG A 1 88 ? -0.151 -14.977 -4.262 1 95.62 88 ARG A N 1
ATOM 713 C CA . ARG A 1 88 ? -0.615 -14.305 -3.049 1 95.62 88 ARG A CA 1
ATOM 714 C C . ARG A 1 88 ? 0.556 -13.734 -2.258 1 95.62 88 ARG A C 1
ATOM 716 O O . ARG A 1 88 ? 0.522 -12.57 -1.842 1 95.62 88 ARG A O 1
ATOM 723 N N . GLU A 1 89 ? 1.562 -14.523 -2.076 1 95.06 89 GLU A N 1
ATOM 724 C CA . GLU A 1 89 ? 2.729 -14.102 -1.306 1 95.06 89 GLU A CA 1
ATOM 725 C C . GLU A 1 89 ? 3.402 -12.891 -1.943 1 95.06 89 GLU A C 1
ATOM 727 O O . GLU A 1 89 ? 3.799 -11.953 -1.245 1 95.06 89 GLU A O 1
ATOM 732 N N . ALA A 1 90 ? 3.555 -12.938 -3.229 1 97.19 90 ALA A N 1
ATOM 733 C CA . ALA A 1 90 ? 4.199 -11.828 -3.928 1 97.19 90 ALA A CA 1
ATOM 734 C C . ALA A 1 90 ? 3.441 -10.516 -3.699 1 97.19 90 ALA A C 1
ATOM 736 O O . ALA A 1 90 ? 4.051 -9.484 -3.428 1 97.19 90 ALA A O 1
ATOM 737 N N . TYR A 1 91 ? 2.139 -10.57 -3.799 1 97.44 91 TYR A N 1
ATOM 738 C CA . TYR A 1 91 ? 1.316 -9.383 -3.604 1 97.44 91 TYR A CA 1
ATOM 739 C C . TYR A 1 91 ? 1.371 -8.914 -2.152 1 97.44 91 TYR A C 1
ATOM 741 O O . TYR A 1 91 ? 1.46 -7.715 -1.885 1 97.44 91 TYR A O 1
ATOM 749 N N . GLU A 1 92 ? 1.345 -9.836 -1.197 1 95.06 92 GLU A N 1
ATOM 750 C CA . GLU A 1 92 ? 1.403 -9.516 0.225 1 95.06 92 GLU A CA 1
ATOM 751 C C . GLU A 1 92 ? 2.711 -8.812 0.579 1 95.06 92 GLU A C 1
ATOM 753 O O . GLU A 1 92 ? 2.717 -7.852 1.35 1 95.06 92 GLU A O 1
ATOM 758 N N . TYR A 1 93 ? 3.781 -9.281 0.064 1 96 93 TYR A N 1
ATOM 759 C CA . TYR A 1 93 ? 5.078 -8.68 0.353 1 96 93 TYR A CA 1
ATOM 760 C C . TYR A 1 93 ? 5.164 -7.27 -0.225 1 96 93 TYR A C 1
ATOM 762 O O . TYR A 1 93 ? 5.805 -6.391 0.36 1 96 93 TYR A O 1
ATOM 770 N N . GLN A 1 94 ? 4.535 -7.027 -1.426 1 97.31 94 GLN A N 1
ATOM 771 C CA . GLN A 1 94 ? 4.516 -5.684 -1.995 1 97.31 94 GLN A CA 1
ATOM 772 C C . GLN A 1 94 ? 3.77 -4.715 -1.085 1 97.31 94 GLN A C 1
ATOM 774 O O . GLN A 1 94 ? 4.258 -3.615 -0.807 1 97.31 94 GLN A O 1
ATOM 779 N N . VAL A 1 95 ? 2.639 -5.121 -0.641 1 96.62 95 VAL A N 1
ATOM 780 C CA . VAL A 1 95 ? 1.825 -4.242 0.195 1 96.62 95 VAL A CA 1
ATOM 781 C C . VAL A 1 95 ? 2.502 -4.047 1.55 1 96.62 95 VAL A C 1
ATOM 783 O O . VAL A 1 95 ? 2.5 -2.943 2.098 1 96.62 95 VAL A O 1
ATOM 786 N N . ALA A 1 96 ? 3.096 -5.105 2.123 1 94.5 96 ALA A N 1
ATOM 787 C CA . ALA A 1 96 ? 3.854 -4.965 3.365 1 94.5 96 ALA A CA 1
ATOM 788 C C . ALA A 1 96 ? 5.012 -3.988 3.191 1 94.5 96 ALA A C 1
ATOM 790 O O . ALA A 1 96 ? 5.301 -3.191 4.09 1 94.5 96 ALA A O 1
ATOM 791 N N . TYR A 1 97 ? 5.637 -4.055 2.078 1 96.31 97 TYR A N 1
ATOM 792 C CA . TYR A 1 97 ? 6.73 -3.129 1.812 1 96.31 97 TYR A CA 1
ATOM 793 C C . TYR A 1 97 ? 6.234 -1.69 1.775 1 96.31 97 TYR A C 1
ATOM 795 O O . TYR A 1 97 ? 6.887 -0.787 2.303 1 96.31 97 TYR A O 1
ATOM 803 N N . ILE A 1 98 ? 5.129 -1.436 1.1 1 97.5 98 ILE A N 1
ATOM 804 C CA . ILE A 1 98 ? 4.535 -0.104 1.051 1 97.5 98 ILE A CA 1
ATOM 805 C C . ILE A 1 98 ? 4.211 0.369 2.467 1 97.5 98 ILE A C 1
ATOM 807 O O . ILE A 1 98 ? 4.438 1.532 2.807 1 97.5 98 ILE A O 1
ATOM 811 N N . GLN A 1 99 ? 3.705 -0.526 3.279 1 95.06 99 GLN A N 1
ATOM 812 C CA . GLN A 1 99 ? 3.42 -0.209 4.676 1 95.06 99 GLN A CA 1
ATOM 813 C C . GLN A 1 99 ? 4.695 0.167 5.422 1 95.06 99 GLN A C 1
ATOM 815 O O . GLN A 1 99 ? 4.703 1.122 6.203 1 95.06 99 GLN A O 1
ATOM 820 N N . ALA A 1 100 ? 5.711 -0.604 5.234 1 94.38 100 ALA A N 1
ATOM 821 C CA . ALA A 1 100 ? 6.992 -0.314 5.871 1 94.38 100 ALA A CA 1
ATOM 822 C C . ALA A 1 100 ? 7.531 1.043 5.426 1 94.38 100 ALA A C 1
ATOM 824 O O . ALA A 1 100 ? 8.094 1.789 6.23 1 94.38 100 ALA A O 1
ATOM 825 N N . CYS A 1 101 ? 7.406 1.362 4.098 1 95.62 101 CYS A N 1
ATOM 826 C CA . CYS A 1 101 ? 7.801 2.67 3.584 1 95.62 101 CYS A CA 1
ATOM 827 C C . CYS A 1 101 ? 7.051 3.787 4.301 1 95.62 101 CYS A C 1
ATOM 829 O O . CYS A 1 101 ? 7.641 4.809 4.648 1 95.62 101 CYS A O 1
ATOM 831 N N . LEU A 1 102 ? 5.773 3.574 4.512 1 95.56 102 LEU A N 1
ATOM 832 C CA . LEU A 1 102 ? 4.961 4.555 5.223 1 95.56 102 LEU A CA 1
ATOM 833 C C . LEU A 1 102 ? 5.508 4.805 6.625 1 95.56 102 LEU A C 1
ATOM 835 O O . LEU A 1 102 ? 5.715 5.953 7.02 1 95.56 102 LEU A O 1
ATOM 839 N N . HIS A 1 103 ? 5.738 3.748 7.379 1 93 103 HIS A N 1
ATOM 840 C CA . HIS A 1 103 ? 6.254 3.865 8.734 1 93 103 HIS A CA 1
ATOM 841 C C . HIS A 1 103 ? 7.586 4.605 8.758 1 93 103 HIS A C 1
ATOM 843 O O . HIS A 1 103 ? 7.785 5.504 9.586 1 93 103 HIS A O 1
ATOM 849 N N . ARG A 1 104 ? 8.398 4.25 7.895 1 92.06 104 ARG A N 1
ATOM 850 C CA . ARG A 1 104 ? 9.727 4.848 7.863 1 92.06 104 ARG A CA 1
ATOM 851 C C . ARG A 1 104 ? 9.656 6.32 7.461 1 92.06 104 ARG A C 1
ATOM 853 O O . ARG A 1 104 ? 10.344 7.16 8.039 1 92.06 104 ARG A O 1
ATOM 860 N N . SER A 1 105 ? 8.852 6.633 6.492 1 92.88 105 SER A N 1
ATOM 861 C CA . SER A 1 105 ? 8.742 7.992 5.977 1 92.88 105 SER A CA 1
ATOM 862 C C . SER A 1 105 ? 8.227 8.945 7.047 1 92.88 105 SER A C 1
ATOM 864 O O . SER A 1 105 ? 8.562 10.133 7.039 1 92.88 105 SER A O 1
ATOM 866 N N . PHE A 1 106 ? 7.508 8.422 7.996 1 91.88 106 PHE A N 1
ATOM 867 C CA . PHE A 1 106 ? 6.887 9.312 8.969 1 91.88 106 PHE A CA 1
ATOM 868 C C . PHE A 1 106 ? 7.586 9.211 10.32 1 91.88 106 PHE A C 1
ATOM 870 O O . PHE A 1 106 ? 7.156 9.828 11.297 1 91.88 106 PHE A O 1
ATOM 877 N N . GLU A 1 107 ? 8.656 8.422 10.227 1 86.38 107 GLU A N 1
ATOM 878 C CA . GLU A 1 107 ? 9.516 8.461 11.414 1 86.38 107 GLU A CA 1
ATOM 879 C C . GLU A 1 107 ? 10.109 9.852 11.617 1 86.38 107 GLU A C 1
ATOM 881 O O . GLU A 1 107 ? 10.766 10.391 10.727 1 86.38 107 GLU A O 1
ATOM 886 N N . GLY A 1 108 ? 9.789 10.562 12.523 1 78.56 108 GLY A N 1
ATOM 887 C CA . GLY A 1 108 ? 10.305 11.891 12.836 1 78.56 108 GLY A CA 1
ATOM 888 C C . GLY A 1 108 ? 9.562 13 12.117 1 78.56 108 GLY A C 1
ATOM 889 O O . GLY A 1 108 ? 10.062 14.125 12.023 1 78.56 108 GLY A O 1
ATOM 890 N N . PHE A 1 109 ? 8.539 12.555 11.391 1 84 109 PHE A N 1
ATOM 891 C CA . PHE A 1 109 ? 7.703 13.539 10.719 1 84 109 PHE A CA 1
ATOM 892 C C . PHE A 1 109 ? 7.055 14.484 11.719 1 84 109 PHE A C 1
ATOM 894 O O . PHE A 1 109 ? 6.996 15.695 11.5 1 84 109 PHE A O 1
ATOM 901 N N . MET B 1 1 ? 23.578 -12.148 3.799 1 37.28 1 MET B N 1
ATOM 902 C CA . MET B 1 1 ? 22.906 -13.234 4.504 1 37.28 1 MET B CA 1
ATOM 903 C C . MET B 1 1 ? 21.484 -13.422 3.98 1 37.28 1 MET B C 1
ATOM 905 O O . MET B 1 1 ? 20.719 -12.461 3.885 1 37.28 1 MET B O 1
ATOM 909 N N . ARG B 1 2 ? 21.391 -14.445 3.062 1 42.91 2 ARG B N 1
ATOM 910 C CA . ARG B 1 2 ? 20.078 -14.75 2.498 1 42.91 2 ARG B CA 1
ATOM 911 C C . ARG B 1 2 ? 19.06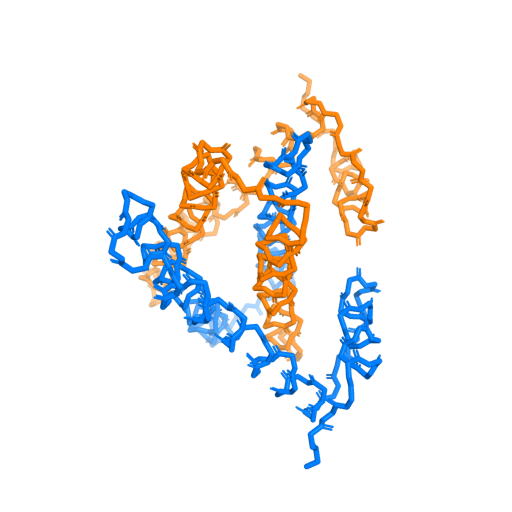2 -14.984 3.6 1 42.91 2 ARG B C 1
ATOM 913 O O . ARG B 1 2 ? 19.203 -15.914 4.398 1 42.91 2 ARG B O 1
ATOM 920 N N . ALA B 1 3 ? 18.484 -13.906 4.09 1 53.09 3 ALA B N 1
ATOM 921 C CA . ALA B 1 3 ? 17.5 -14.156 5.141 1 53.09 3 ALA B CA 1
ATOM 922 C C . ALA B 1 3 ? 16.656 -15.383 4.816 1 53.09 3 ALA B C 1
ATOM 924 O O . ALA B 1 3 ? 16.172 -15.531 3.691 1 53.09 3 ALA B O 1
ATOM 925 N N . CYS B 1 4 ? 16.719 -16.406 5.652 1 51.88 4 CYS B N 1
ATOM 926 C CA . CYS B 1 4 ? 15.914 -17.609 5.465 1 51.88 4 CYS B CA 1
ATOM 927 C C . CYS B 1 4 ? 14.438 -17.281 5.391 1 51.88 4 CYS B C 1
ATOM 929 O O . CYS B 1 4 ? 14.016 -16.203 5.812 1 51.88 4 CYS B O 1
ATOM 931 N N . SER B 1 5 ? 13.625 -18.062 4.652 1 61.06 5 SER B N 1
ATOM 932 C CA . SER B 1 5 ? 12.188 -17.891 4.457 1 61.06 5 SER B CA 1
ATOM 933 C C . SER B 1 5 ? 11.492 -17.547 5.766 1 61.06 5 SER B C 1
ATOM 935 O O . SER B 1 5 ? 10.602 -16.688 5.789 1 61.06 5 SER B O 1
ATOM 937 N N . ALA B 1 6 ? 12.016 -18.203 6.844 1 66.75 6 ALA B N 1
ATOM 938 C CA . ALA B 1 6 ? 11.422 -17.969 8.156 1 66.75 6 ALA B CA 1
ATOM 939 C C . ALA B 1 6 ? 11.68 -16.531 8.617 1 66.75 6 ALA B C 1
ATOM 941 O O . ALA B 1 6 ? 10.797 -15.891 9.195 1 66.75 6 ALA B O 1
ATOM 942 N N . ASP B 1 7 ? 12.75 -16.156 8.297 1 72.81 7 ASP B N 1
ATOM 943 C CA . ASP B 1 7 ? 13.102 -14.789 8.68 1 72.81 7 ASP B CA 1
ATOM 944 C C . ASP B 1 7 ? 12.273 -13.766 7.902 1 72.81 7 ASP B C 1
ATOM 946 O O . ASP B 1 7 ? 11.766 -12.805 8.484 1 72.81 7 ASP B O 1
ATOM 950 N N . LEU B 1 8 ? 11.992 -14.18 6.75 1 81.81 8 LEU B N 1
ATOM 951 C CA . LEU B 1 8 ? 11.234 -13.258 5.906 1 81.81 8 LEU B CA 1
ATOM 952 C C . LEU B 1 8 ? 9.781 -13.172 6.359 1 81.81 8 LEU B C 1
ATOM 954 O O . LEU B 1 8 ? 9.195 -12.086 6.363 1 81.81 8 LEU B O 1
ATOM 958 N N . ARG B 1 9 ? 9.328 -14.375 6.758 1 84.38 9 ARG B N 1
ATOM 959 C CA . ARG B 1 9 ? 7.953 -14.391 7.246 1 84.38 9 ARG B CA 1
ATOM 960 C C . ARG B 1 9 ? 7.824 -13.602 8.547 1 84.38 9 ARG B C 1
ATOM 962 O O . ARG B 1 9 ? 6.824 -12.922 8.766 1 84.38 9 ARG B O 1
ATOM 969 N N . GLN B 1 10 ? 8.828 -13.734 9.281 1 82.69 10 GLN B N 1
ATOM 970 C CA . GLN B 1 10 ? 8.828 -12.961 10.523 1 82.69 10 GLN B CA 1
ATOM 971 C C . GLN B 1 10 ? 8.82 -11.461 10.234 1 82.69 10 GLN B C 1
ATOM 973 O O . GLN B 1 10 ? 8.094 -10.711 10.891 1 82.69 10 GLN B O 1
ATOM 978 N N . VAL B 1 11 ? 9.562 -11.055 9.336 1 82.44 11 VAL B N 1
ATOM 979 C CA . VAL B 1 11 ? 9.656 -9.641 8.969 1 82.44 11 VAL B CA 1
ATOM 980 C C . VAL B 1 11 ? 8.312 -9.164 8.422 1 82.44 11 VAL B C 1
ATOM 982 O O . VAL B 1 11 ? 7.848 -8.078 8.766 1 82.44 11 VAL B O 1
ATOM 985 N N . LEU B 1 12 ? 7.695 -9.992 7.629 1 84.62 12 LEU B N 1
ATOM 986 C CA . LEU B 1 12 ? 6.379 -9.68 7.094 1 84.62 12 LEU B CA 1
ATOM 987 C C . LEU B 1 12 ? 5.359 -9.5 8.219 1 84.62 12 LEU B C 1
ATOM 989 O O . LEU B 1 12 ? 4.586 -8.547 8.211 1 84.62 12 LEU B O 1
ATOM 993 N N . ASP B 1 13 ? 5.43 -10.422 9.141 1 82.31 13 ASP B N 1
ATOM 994 C CA . 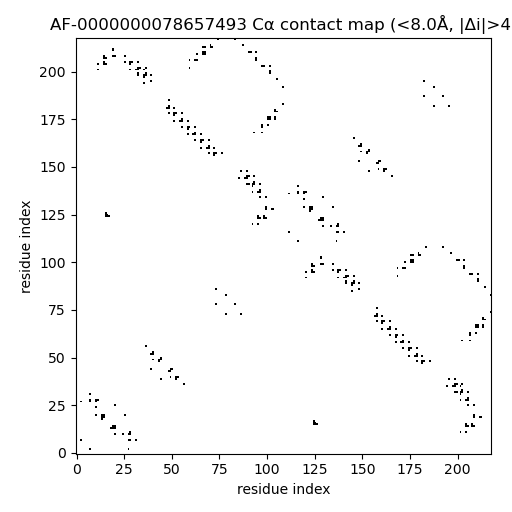ASP B 1 13 ? 4.504 -10.375 10.266 1 82.31 13 ASP B CA 1
ATOM 995 C C . ASP B 1 13 ? 4.738 -9.125 11.117 1 82.31 13 ASP B C 1
ATOM 997 O O . ASP B 1 13 ? 3.787 -8.477 11.555 1 82.31 13 ASP B O 1
ATOM 1001 N N . GLU B 1 14 ? 5.949 -8.891 11.336 1 80 14 GLU B N 1
ATOM 1002 C CA . GLU B 1 14 ? 6.289 -7.688 12.094 1 80 14 GLU B CA 1
ATOM 1003 C C . GLU B 1 14 ? 5.742 -6.434 11.422 1 80 14 GLU B C 1
ATOM 1005 O O . GLU B 1 14 ? 5.184 -5.559 12.078 1 80 14 GLU B O 1
ATOM 1010 N N . CYS B 1 15 ? 5.875 -6.32 10.148 1 79.94 15 CYS B N 1
ATOM 1011 C CA . CYS B 1 15 ? 5.332 -5.188 9.398 1 79.94 15 CYS B CA 1
ATOM 1012 C C . CYS B 1 15 ? 3.816 -5.125 9.531 1 79.94 15 CYS B C 1
ATOM 1014 O O . CYS B 1 15 ? 3.256 -4.059 9.789 1 79.94 15 CYS B O 1
ATOM 1016 N N . ASN B 1 16 ? 3.164 -6.262 9.461 1 74.75 16 ASN B N 1
ATOM 1017 C CA . ASN B 1 16 ? 1.708 -6.348 9.5 1 74.75 16 ASN B CA 1
ATOM 1018 C C . ASN B 1 16 ? 1.159 -5.945 10.867 1 74.75 16 ASN B C 1
ATOM 1020 O O . ASN B 1 16 ? 0.033 -5.457 10.969 1 74.75 16 ASN B O 1
ATOM 1024 N N . PHE B 1 17 ? 2.01 -6.125 11.812 1 70.75 17 PHE B N 1
ATOM 1025 C CA . PHE B 1 17 ? 1.575 -5.793 13.164 1 70.75 17 PHE B CA 1
ATOM 1026 C C . PHE B 1 17 ? 2.041 -4.395 13.555 1 70.75 17 PHE B C 1
ATOM 1028 O O . PHE B 1 17 ? 2.094 -4.059 14.742 1 70.75 17 PHE B O 1
ATOM 1035 N N . SER B 1 18 ? 2.422 -3.66 12.578 1 70.69 18 SER B N 1
ATOM 1036 C CA . SER B 1 18 ? 2.768 -2.248 12.703 1 70.69 18 SER B CA 1
ATOM 1037 C C . SER B 1 18 ? 4.004 -2.059 13.578 1 70.69 18 SER B C 1
ATOM 1039 O O . SER B 1 18 ? 4.125 -1.054 14.281 1 70.69 18 SER B O 1
ATOM 1041 N N . TYR B 1 19 ? 4.758 -3.146 13.586 1 70.81 19 TYR B N 1
ATOM 1042 C CA . TYR B 1 19 ? 6.051 -2.982 14.234 1 70.81 19 TYR B CA 1
ATOM 1043 C C . TYR B 1 19 ? 7.039 -2.271 13.312 1 70.81 19 TYR B C 1
ATOM 1045 O O . TYR B 1 19 ? 7.059 -2.52 12.109 1 70.81 19 TYR B O 1
ATOM 1053 N N . ARG B 1 20 ? 7.898 -1.52 13.977 1 83.56 20 ARG B N 1
ATOM 1054 C CA . ARG B 1 20 ? 8.938 -0.814 13.227 1 83.56 20 ARG B CA 1
ATOM 1055 C C . ARG B 1 20 ? 10.07 -1.757 12.844 1 83.56 20 ARG B C 1
ATOM 1057 O O . ARG B 1 20 ? 10.617 -2.465 13.688 1 83.56 20 ARG B O 1
ATOM 1064 N N . LEU B 1 21 ? 10.344 -1.736 11.664 1 88.56 21 LEU B N 1
ATOM 1065 C CA . LEU B 1 21 ? 11.461 -2.521 11.156 1 88.56 21 LEU B CA 1
ATOM 1066 C C . LEU B 1 21 ? 12.766 -1.735 11.258 1 88.56 21 LEU B C 1
ATOM 1068 O O . LEU B 1 21 ? 12.789 -0.527 11.008 1 88.56 21 LEU B O 1
ATOM 1072 N N . ASP B 1 22 ? 13.812 -2.432 11.672 1 88.94 22 ASP B N 1
ATOM 1073 C CA . ASP B 1 22 ? 15.109 -1.778 11.539 1 88.94 22 ASP B CA 1
ATOM 1074 C C . ASP B 1 22 ? 15.57 -1.768 10.086 1 88.94 22 ASP B C 1
ATOM 1076 O O . ASP B 1 22 ? 14.859 -2.238 9.195 1 88.94 22 ASP B O 1
ATOM 1080 N N . PHE B 1 23 ? 16.719 -1.182 9.859 1 90.12 23 PHE B N 1
ATOM 1081 C CA . PHE B 1 23 ? 17.188 -0.967 8.492 1 90.12 23 PHE B CA 1
ATOM 1082 C C . PHE B 1 23 ? 17.406 -2.297 7.785 1 90.12 23 PHE B C 1
ATOM 1084 O O . PHE B 1 23 ? 17.047 -2.455 6.617 1 90.12 23 PHE B O 1
ATOM 1091 N N . ALA B 1 24 ? 18 -3.291 8.438 1 90.56 24 ALA B N 1
ATOM 1092 C CA . ALA B 1 24 ? 18.266 -4.586 7.812 1 90.56 24 ALA B CA 1
ATOM 1093 C C . ALA B 1 24 ? 16.969 -5.312 7.473 1 90.56 24 ALA B C 1
ATOM 1095 O O . ALA B 1 24 ? 16.844 -5.887 6.387 1 90.56 24 ALA B O 1
ATOM 1096 N N . GLU B 1 25 ? 16.016 -5.27 8.391 1 91.62 25 GLU B N 1
ATOM 1097 C CA . GLU B 1 25 ? 14.719 -5.887 8.164 1 91.62 25 GLU B CA 1
ATOM 1098 C C . GLU B 1 25 ? 13.984 -5.215 7.008 1 91.62 25 GLU B C 1
ATOM 1100 O O . GLU B 1 25 ? 13.344 -5.891 6.195 1 91.62 25 GLU B O 1
ATOM 1105 N N . PHE B 1 26 ? 14.102 -3.881 6.965 1 93.75 26 PHE B N 1
ATOM 1106 C CA . PHE B 1 26 ? 13.469 -3.119 5.891 1 93.75 26 PHE B CA 1
ATOM 1107 C C . PHE B 1 2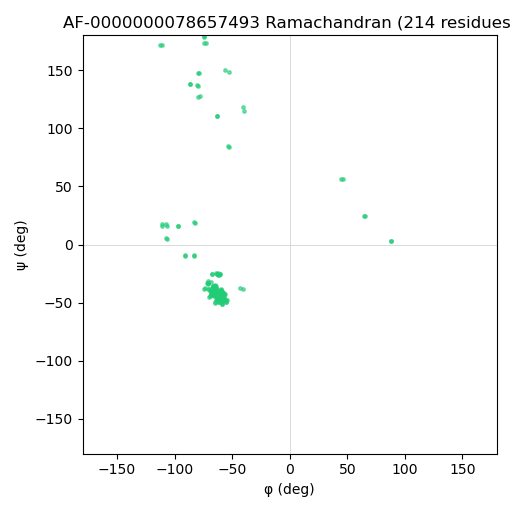6 ? 14.039 -3.521 4.535 1 93.75 26 PHE B C 1
ATOM 1109 O O . PHE B 1 26 ? 13.297 -3.744 3.582 1 93.75 26 PHE B O 1
ATOM 1116 N N . GLN B 1 27 ? 15.32 -3.615 4.457 1 94.31 27 GLN B N 1
ATOM 1117 C CA . GLN B 1 27 ? 15.977 -4 3.213 1 94.31 27 GLN B CA 1
ATOM 1118 C C . GLN B 1 27 ? 15.617 -5.426 2.816 1 94.31 27 GLN B C 1
ATOM 1120 O O . GLN B 1 27 ? 15.43 -5.723 1.633 1 94.31 27 GLN B O 1
ATOM 1125 N N . LEU B 1 28 ? 15.547 -6.281 3.832 1 93.44 28 LEU B N 1
ATOM 1126 C CA . LEU B 1 28 ? 15.164 -7.664 3.572 1 93.44 28 LEU B CA 1
ATOM 1127 C C . LEU B 1 28 ? 13.758 -7.734 2.977 1 93.44 28 LEU B C 1
ATOM 1129 O O . LEU B 1 28 ? 13.516 -8.484 2.025 1 93.44 28 LEU B O 1
ATOM 1133 N N . LEU B 1 29 ? 12.883 -7 3.574 1 94.94 29 LEU B N 1
ATOM 1134 C CA . LEU B 1 29 ? 11.508 -6.949 3.07 1 94.94 29 LEU B CA 1
ATOM 1135 C C . LEU B 1 29 ? 11.469 -6.391 1.653 1 94.94 29 LEU B C 1
ATOM 1137 O O . LEU B 1 29 ? 10.773 -6.922 0.789 1 94.94 29 LEU B O 1
ATOM 1141 N N . HIS B 1 30 ? 12.195 -5.281 1.412 1 96.19 30 HIS B N 1
ATOM 1142 C CA . HIS B 1 30 ? 12.281 -4.684 0.084 1 96.19 30 HIS B CA 1
ATOM 1143 C C . HIS B 1 30 ? 12.758 -5.699 -0.947 1 96.19 30 HIS B C 1
ATOM 1145 O O . HIS B 1 30 ? 12.125 -5.883 -1.988 1 96.19 30 HIS B O 1
ATOM 1151 N N . ASP B 1 31 ? 13.844 -6.387 -0.618 1 96.69 31 ASP B N 1
ATOM 1152 C CA . ASP B 1 31 ? 14.43 -7.359 -1.534 1 96.69 31 ASP B CA 1
ATOM 1153 C C . ASP B 1 31 ? 13.477 -8.523 -1.787 1 96.69 31 ASP B C 1
ATOM 1155 O O . ASP B 1 31 ? 13.352 -9 -2.918 1 96.69 31 ASP B O 1
ATOM 1159 N N . ALA B 1 32 ? 12.852 -8.984 -0.762 1 95.75 32 ALA B N 1
ATOM 1160 C CA . ALA B 1 32 ? 11.914 -10.094 -0.878 1 95.75 32 ALA B CA 1
ATOM 1161 C C . ALA B 1 32 ? 10.703 -9.711 -1.725 1 95.75 32 ALA B C 1
ATOM 1163 O O . ALA B 1 32 ? 10.234 -10.5 -2.547 1 95.75 32 ALA B O 1
ATOM 1164 N N . ALA B 1 33 ? 10.172 -8.539 -1.505 1 96.44 33 ALA B N 1
ATOM 1165 C CA . ALA B 1 33 ? 9.047 -8.039 -2.285 1 96.44 33 ALA B CA 1
ATOM 1166 C C . ALA B 1 33 ? 9.398 -7.949 -3.768 1 96.44 33 ALA B C 1
ATOM 1168 O O . ALA B 1 33 ? 8.656 -8.438 -4.621 1 96.44 33 ALA B O 1
ATOM 1169 N N . ASP B 1 34 ? 10.547 -7.363 -4.098 1 96.88 34 ASP B N 1
ATOM 1170 C CA . ASP B 1 34 ? 11.008 -7.219 -5.473 1 96.88 34 ASP B CA 1
ATOM 1171 C C . ASP B 1 34 ? 11.227 -8.586 -6.125 1 96.88 34 ASP B C 1
ATOM 1173 O O . ASP B 1 34 ? 10.773 -8.82 -7.246 1 96.88 34 ASP B O 1
ATOM 1177 N N . ALA B 1 35 ? 11.875 -9.438 -5.426 1 96.69 35 ALA B N 1
ATOM 1178 C CA . ALA B 1 35 ? 12.234 -10.734 -5.98 1 96.69 35 ALA B CA 1
ATOM 1179 C C . ALA B 1 35 ? 10.992 -11.555 -6.32 1 96.69 35 ALA B C 1
ATOM 1181 O O . ALA B 1 35 ? 10.938 -12.195 -7.371 1 96.69 35 ALA B O 1
ATOM 1182 N N . ARG B 1 36 ? 10.031 -11.586 -5.477 1 96.44 36 ARG B N 1
ATOM 1183 C CA . ARG B 1 36 ? 8.836 -12.406 -5.648 1 96.44 36 ARG B CA 1
ATOM 1184 C C . ARG B 1 36 ? 7.992 -11.914 -6.82 1 96.44 36 ARG B C 1
ATOM 1186 O O . ARG B 1 36 ? 7.52 -12.711 -7.633 1 96.44 36 ARG B O 1
ATOM 1193 N N . LEU B 1 37 ? 7.816 -10.625 -6.926 1 97.38 37 LEU B N 1
ATOM 1194 C CA . LEU B 1 37 ? 7.035 -10.094 -8.039 1 97.38 37 LEU B CA 1
ATOM 1195 C C . LEU B 1 37 ? 7.789 -10.242 -9.352 1 97.38 37 LEU B C 1
ATOM 1197 O O . LEU B 1 37 ? 7.191 -10.57 -10.383 1 97.38 37 LEU B O 1
ATOM 1201 N N . ASP B 1 38 ? 9.117 -10.031 -9.32 1 96.75 38 ASP B N 1
ATOM 1202 C CA . ASP B 1 38 ? 9.945 -10.258 -10.5 1 96.75 38 ASP B CA 1
ATOM 1203 C C . ASP B 1 38 ? 9.805 -11.695 -11 1 96.75 38 ASP B C 1
ATOM 1205 O O . ASP B 1 38 ? 9.75 -11.93 -12.211 1 96.75 38 ASP B O 1
ATOM 1209 N N . ALA B 1 39 ? 9.805 -12.602 -10.086 1 96.56 39 ALA B N 1
ATOM 1210 C CA . ALA B 1 39 ? 9.688 -14.016 -10.453 1 96.56 39 ALA B CA 1
ATOM 1211 C C . ALA B 1 39 ? 8.359 -14.289 -11.156 1 96.56 39 ALA B C 1
ATOM 1213 O O . ALA B 1 39 ? 8.312 -15.039 -12.133 1 96.56 39 ALA B O 1
ATOM 1214 N N . LEU B 1 40 ? 7.27 -13.711 -10.68 1 96.38 40 LEU B N 1
ATOM 1215 C CA . LEU B 1 40 ? 5.969 -13.867 -11.312 1 96.38 40 LEU B CA 1
ATOM 1216 C C . LEU B 1 40 ? 5.977 -13.281 -12.719 1 96.38 40 LEU B C 1
ATOM 1218 O O . LEU B 1 40 ? 5.477 -13.906 -13.664 1 96.38 40 LEU B O 1
ATOM 1222 N N . VAL B 1 41 ? 6.512 -12.078 -12.844 1 96.12 41 VAL B N 1
ATOM 1223 C CA . VAL B 1 41 ? 6.559 -11.398 -14.125 1 96.12 41 VAL B CA 1
ATOM 1224 C C . VAL B 1 41 ? 7.348 -12.234 -15.133 1 96.12 41 VAL B C 1
ATOM 1226 O O . VAL B 1 41 ? 6.969 -12.336 -16.297 1 96.12 41 VAL B O 1
ATOM 1229 N N . ARG B 1 42 ? 8.422 -12.852 -14.68 1 95.19 42 ARG B N 1
ATOM 1230 C CA . ARG B 1 42 ? 9.234 -13.703 -15.539 1 95.19 42 ARG B CA 1
ATOM 1231 C C . ARG B 1 42 ? 8.484 -14.977 -15.914 1 95.19 42 ARG B C 1
ATOM 1233 O O . ARG B 1 42 ? 8.469 -15.383 -17.078 1 95.19 42 ARG B O 1
ATOM 1240 N N . ARG B 1 43 ? 7.867 -15.57 -14.984 1 94.56 43 ARG B N 1
ATOM 1241 C CA . ARG B 1 43 ? 7.188 -16.844 -15.18 1 94.56 43 ARG B CA 1
ATOM 1242 C C . ARG B 1 43 ? 6.012 -16.703 -16.141 1 94.56 43 ARG B C 1
ATOM 1244 O O . ARG B 1 43 ? 5.77 -17.578 -16.969 1 94.56 43 ARG B O 1
ATOM 1251 N N . TYR B 1 44 ? 5.383 -15.594 -16.047 1 93.44 44 TYR B N 1
ATOM 1252 C CA . TYR B 1 44 ? 4.16 -15.414 -16.812 1 93.44 44 TYR B CA 1
ATOM 1253 C C . TYR B 1 44 ? 4.359 -14.391 -17.922 1 93.44 44 TYR B C 1
ATOM 1255 O O . TYR B 1 44 ? 3.389 -13.844 -18.453 1 93.44 44 TYR B O 1
ATOM 1263 N N . GLY B 1 45 ? 5.582 -14.102 -18.219 1 88.75 45 GLY B N 1
ATOM 1264 C CA . GLY B 1 45 ? 5.953 -13.062 -19.172 1 88.75 45 GLY B CA 1
ATOM 1265 C C . GLY B 1 45 ? 5.418 -13.312 -20.562 1 88.75 45 GLY B C 1
ATOM 1266 O O . GLY B 1 45 ? 5.223 -12.367 -21.344 1 88.75 45 GLY B O 1
ATOM 1267 N N . ASP B 1 46 ? 5.137 -14.516 -20.984 1 89.56 46 ASP B N 1
ATOM 1268 C CA . ASP B 1 46 ? 4.668 -14.844 -22.328 1 89.56 46 ASP B CA 1
ATOM 1269 C C . ASP B 1 46 ? 3.188 -15.219 -22.328 1 89.56 46 ASP B C 1
ATOM 1271 O O . ASP B 1 46 ? 2.684 -15.812 -23.281 1 89.56 46 ASP B O 1
ATOM 1275 N N . ARG B 1 47 ? 2.531 -14.852 -21.266 1 90.44 47 ARG B N 1
ATOM 1276 C CA . ARG B 1 47 ? 1.123 -15.203 -21.109 1 90.44 47 ARG B CA 1
ATOM 1277 C C . ARG B 1 47 ? 0.239 -13.961 -21.172 1 90.44 47 ARG B C 1
ATOM 1279 O O . ARG B 1 47 ? 0.74 -12.844 -21.266 1 90.44 47 ARG B O 1
ATOM 1286 N N . ARG B 1 48 ? -1.03 -14.172 -21.219 1 88.5 48 ARG B N 1
ATOM 1287 C CA . ARG B 1 48 ? -2.016 -13.102 -21.312 1 88.5 48 ARG B CA 1
ATOM 1288 C C . ARG B 1 48 ? -1.95 -12.188 -20.078 1 88.5 48 ARG B C 1
ATOM 1290 O O . ARG B 1 48 ? -2.215 -10.992 -20.188 1 88.5 48 ARG B O 1
ATOM 1297 N N . GLU B 1 49 ? -1.439 -12.773 -18.969 1 92.38 49 GLU B N 1
ATOM 1298 C CA . GLU B 1 49 ? -1.414 -12.07 -17.688 1 92.38 49 GLU B CA 1
ATOM 1299 C C . GLU B 1 49 ? -0.195 -11.156 -17.594 1 92.38 49 GLU B C 1
ATOM 1301 O O . GLU B 1 49 ? -0.137 -10.281 -16.719 1 92.38 49 GLU B O 1
ATOM 1306 N N . SER B 1 50 ? 0.719 -11.25 -18.5 1 93 50 SER B N 1
ATOM 1307 C CA . SER B 1 50 ? 2.023 -10.602 -18.422 1 93 50 SER B CA 1
ATOM 1308 C C . SER B 1 50 ? 1.881 -9.086 -18.312 1 93 50 SER B C 1
ATOM 1310 O O . SER B 1 50 ? 2.504 -8.453 -17.453 1 93 50 SER B O 1
ATOM 1312 N N . GLU B 1 51 ? 1.092 -8.539 -19.188 1 95.94 51 GLU B N 1
ATOM 1313 C CA . GLU B 1 51 ? 0.943 -7.086 -19.219 1 95.94 51 GLU B CA 1
ATOM 1314 C C . GLU B 1 51 ? 0.391 -6.555 -17.891 1 95.94 51 GLU B C 1
ATOM 1316 O O . GLU B 1 51 ? 0.888 -5.559 -17.359 1 95.94 51 GLU B O 1
ATOM 1321 N N . GLN B 1 52 ? -0.614 -7.164 -17.359 1 96.94 52 GLN B N 1
ATOM 1322 C CA . GLN B 1 52 ? -1.231 -6.719 -16.109 1 96.94 52 GLN B CA 1
ATOM 1323 C C . GLN B 1 52 ? -0.263 -6.848 -14.938 1 96.94 52 GLN B C 1
ATOM 1325 O O . GLN B 1 52 ? -0.244 -5.996 -14.047 1 96.94 52 GLN B O 1
ATOM 1330 N N . LEU B 1 53 ? 0.572 -7.883 -14.961 1 97.06 53 LEU B N 1
ATOM 1331 C CA . LEU B 1 53 ? 1.572 -8.07 -13.914 1 97.06 53 LEU B CA 1
ATOM 1332 C C . LEU B 1 53 ? 2.641 -6.984 -13.977 1 97.06 53 LEU B C 1
ATOM 1334 O O . LEU B 1 53 ? 3.051 -6.445 -12.953 1 97.06 53 LEU B O 1
ATOM 1338 N N . GLN B 1 54 ? 3.029 -6.652 -15.164 1 97.62 54 GLN B N 1
ATOM 1339 C CA . GLN B 1 54 ? 4.035 -5.609 -15.344 1 97.62 54 GLN B CA 1
ATOM 1340 C C . GLN B 1 54 ? 3.496 -4.246 -14.922 1 97.62 54 GLN B C 1
ATOM 1342 O O . GLN B 1 54 ? 4.203 -3.471 -14.273 1 97.62 54 GLN B O 1
ATOM 1347 N N . GLN B 1 55 ? 2.309 -3.977 -15.289 1 98 55 GLN B N 1
ATOM 1348 C CA . GLN B 1 55 ? 1.695 -2.711 -14.898 1 98 55 GLN B CA 1
ATOM 1349 C C . GLN B 1 55 ? 1.532 -2.625 -13.383 1 98 55 GLN B C 1
ATOM 1351 O O . GLN B 1 55 ? 1.694 -1.553 -12.797 1 98 55 GLN B O 1
ATOM 1356 N N . PHE B 1 56 ? 1.194 -3.77 -12.758 1 98.56 56 PHE B N 1
ATOM 1357 C CA . PHE B 1 56 ? 1.112 -3.807 -11.305 1 98.56 56 PHE B CA 1
ATOM 1358 C C . PHE B 1 56 ? 2.475 -3.537 -10.68 1 98.56 56 PHE B C 1
ATOM 1360 O O . PHE B 1 56 ? 2.584 -2.764 -9.727 1 98.56 56 PHE B O 1
ATOM 1367 N N . GLN B 1 57 ? 3.436 -4.141 -11.188 1 98.25 57 GLN B N 1
ATOM 1368 C CA . GLN B 1 57 ? 4.797 -3.93 -10.711 1 98.25 57 GLN B CA 1
ATOM 1369 C C . GLN B 1 57 ? 5.188 -2.457 -10.789 1 98.25 57 GLN B C 1
ATOM 1371 O O . GLN B 1 57 ? 5.727 -1.897 -9.836 1 98.25 57 GLN B O 1
ATOM 1376 N N . LEU B 1 58 ? 4.91 -1.826 -11.906 1 98.31 58 LEU B N 1
ATOM 1377 C CA . LEU B 1 58 ? 5.215 -0.413 -12.102 1 98.31 58 LEU B CA 1
ATOM 1378 C C . LEU B 1 58 ? 4.43 0.453 -11.125 1 98.31 58 LEU B C 1
ATOM 1380 O O . LEU B 1 58 ? 4.965 1.426 -10.586 1 98.31 58 LEU B O 1
ATOM 1384 N N . ALA B 1 59 ? 3.197 0.128 -10.906 1 98.62 59 ALA B N 1
ATOM 1385 C CA . ALA B 1 59 ? 2.355 0.881 -9.977 1 98.62 59 ALA B CA 1
ATOM 1386 C C . ALA B 1 59 ? 2.889 0.787 -8.555 1 98.62 59 ALA B C 1
ATOM 1388 O O . ALA B 1 59 ? 2.875 1.773 -7.812 1 98.62 59 ALA B O 1
ATOM 1389 N N . CYS B 1 60 ? 3.34 -0.404 -8.109 1 98.62 60 CYS B N 1
ATOM 1390 C CA . CYS B 1 60 ? 3.918 -0.588 -6.785 1 98.62 60 CYS B CA 1
ATOM 1391 C C . CYS B 1 60 ? 5.164 0.273 -6.609 1 98.62 60 CYS B C 1
ATOM 1393 O O . CYS B 1 60 ? 5.305 0.966 -5.602 1 98.62 60 CYS B O 1
ATOM 1395 N N . GLU B 1 61 ? 6.039 0.239 -7.594 1 98.44 61 GLU B N 1
ATOM 1396 C CA . GLU B 1 61 ? 7.266 1.026 -7.551 1 98.44 61 GLU B CA 1
ATOM 1397 C C . GLU B 1 61 ? 6.961 2.52 -7.48 1 98.44 61 GLU B C 1
ATOM 1399 O O . GLU B 1 61 ? 7.574 3.248 -6.691 1 98.44 61 GLU B O 1
ATOM 1404 N N . GLN B 1 62 ? 6.078 2.9 -8.312 1 98.62 62 GLN B N 1
ATOM 1405 C CA . GLN B 1 62 ? 5.719 4.312 -8.367 1 98.62 62 GLN B CA 1
ATOM 1406 C C . GLN B 1 62 ? 5.102 4.773 -7.047 1 98.62 62 GLN B C 1
ATOM 1408 O O . GLN B 1 62 ? 5.383 5.875 -6.574 1 98.62 62 GLN B O 1
ATOM 1413 N N . MET B 1 63 ? 4.23 4 -6.453 1 98.62 63 MET B N 1
ATOM 1414 C CA . MET B 1 63 ? 3.605 4.41 -5.199 1 98.62 63 MET B CA 1
ATOM 1415 C C . MET B 1 63 ? 4.645 4.539 -4.09 1 98.62 63 MET B C 1
ATOM 1417 O O . MET B 1 63 ? 4.621 5.5 -3.318 1 98.62 63 MET B O 1
ATOM 1421 N N . ALA B 1 64 ? 5.566 3.57 -3.98 1 98.31 64 ALA B N 1
ATOM 1422 C CA . ALA B 1 64 ? 6.621 3.654 -2.971 1 98.31 64 ALA B CA 1
ATOM 1423 C C . ALA B 1 64 ? 7.453 4.918 -3.152 1 98.31 64 ALA B C 1
ATOM 1425 O O . ALA B 1 64 ? 7.738 5.625 -2.182 1 98.31 64 ALA B O 1
ATOM 1426 N N . LYS B 1 65 ? 7.793 5.168 -4.406 1 98.44 65 LYS B N 1
ATOM 1427 C CA . LYS B 1 65 ? 8.594 6.352 -4.707 1 98.44 65 LYS B CA 1
ATOM 1428 C C . LYS B 1 65 ? 7.836 7.629 -4.348 1 98.44 65 LYS B C 1
ATOM 1430 O O . LYS B 1 65 ? 8.383 8.508 -3.68 1 98.44 65 LYS B O 1
ATOM 1435 N N . MET B 1 66 ? 6.613 7.723 -4.719 1 98.31 66 MET B N 1
ATOM 1436 C CA . MET B 1 66 ? 5.848 8.945 -4.512 1 98.31 66 MET B CA 1
ATOM 1437 C C . MET B 1 66 ? 5.504 9.133 -3.039 1 98.31 66 MET B C 1
ATOM 1439 O O . MET B 1 66 ? 5.406 10.258 -2.555 1 98.31 66 MET B O 1
ATOM 1443 N N . LEU B 1 67 ? 5.301 8.008 -2.338 1 98.12 67 LEU B N 1
ATOM 1444 C CA . LEU B 1 67 ? 5.148 8.086 -0.89 1 98.12 67 LEU B CA 1
ATOM 1445 C C . LEU B 1 67 ? 6.348 8.781 -0.256 1 98.12 67 LEU B C 1
ATOM 1447 O O . LEU B 1 67 ? 6.18 9.727 0.525 1 98.12 67 LEU B O 1
ATOM 1451 N N . GLN B 1 68 ? 7.52 8.414 -0.607 1 96.75 68 GLN B N 1
ATOM 1452 C CA . GLN B 1 68 ? 8.742 9 -0.077 1 96.75 68 GLN B CA 1
ATOM 1453 C C . GLN B 1 68 ? 8.867 10.469 -0.481 1 96.75 68 GLN B C 1
ATOM 1455 O O . GLN B 1 68 ? 9.117 11.336 0.362 1 96.75 68 GLN B O 1
ATOM 1460 N N . VAL B 1 69 ? 8.695 10.766 -1.754 1 97.25 69 VAL B N 1
ATOM 1461 C CA . VAL B 1 69 ? 8.883 12.102 -2.307 1 97.25 69 VAL B CA 1
ATOM 1462 C C . VAL B 1 69 ? 7.867 13.062 -1.698 1 97.25 69 VAL B C 1
ATOM 1464 O O . VAL B 1 69 ? 8.219 14.172 -1.286 1 97.25 69 VAL B O 1
ATOM 1467 N N . SER B 1 70 ? 6.633 12.68 -1.665 1 97.5 70 SER B N 1
ATOM 1468 C CA . SER B 1 70 ? 5.586 13.547 -1.137 1 97.5 70 SER B CA 1
ATOM 1469 C C . SER B 1 70 ? 5.754 13.766 0.364 1 97.5 70 SER B C 1
ATOM 1471 O O . SER B 1 70 ? 5.504 14.859 0.87 1 97.5 70 SER B O 1
ATOM 1473 N N . CYS B 1 71 ? 6.117 12.727 1.086 1 96.38 71 CYS B N 1
ATOM 1474 C CA . CYS B 1 71 ? 6.359 12.875 2.518 1 96.38 71 CYS B CA 1
ATOM 1475 C C . CYS B 1 71 ? 7.484 13.875 2.779 1 96.38 71 CYS B C 1
ATOM 1477 O O . CYS B 1 71 ? 7.371 14.719 3.666 1 96.38 71 CYS B O 1
ATOM 1479 N N . LEU B 1 72 ? 8.578 13.828 1.994 1 95.62 72 LEU B N 1
ATOM 1480 C CA . LEU B 1 72 ? 9.688 14.758 2.137 1 95.62 72 LEU B CA 1
ATOM 1481 C C . LEU B 1 72 ? 9.242 16.188 1.84 1 95.62 72 LEU B C 1
ATOM 1483 O O . LEU B 1 72 ? 9.633 17.125 2.541 1 95.62 72 LEU B O 1
ATOM 1487 N N . ALA B 1 73 ? 8.477 16.328 0.827 1 96.06 73 ALA B N 1
ATOM 1488 C CA . ALA B 1 73 ? 7.953 17.641 0.49 1 96.06 73 ALA B CA 1
ATOM 1489 C C . ALA B 1 73 ? 7.125 18.219 1.64 1 96.06 73 ALA B C 1
ATOM 1491 O O . ALA B 1 73 ? 7.254 19.391 1.981 1 96.06 73 ALA B O 1
ATOM 1492 N N . MET B 1 74 ? 6.297 17.422 2.277 1 96.25 74 MET B N 1
ATOM 1493 C CA . MET B 1 74 ? 5.445 17.875 3.375 1 96.25 74 MET B CA 1
ATOM 1494 C C . MET B 1 74 ? 6.27 18.156 4.625 1 96.25 74 MET B C 1
ATOM 1496 O O . MET B 1 74 ? 5.922 19.031 5.414 1 96.25 74 MET B O 1
ATOM 1500 N N . GLN B 1 75 ? 7.328 17.375 4.777 1 93 75 GLN B N 1
ATOM 1501 C CA . GLN B 1 75 ? 8.234 17.609 5.898 1 93 75 GLN B CA 1
ATOM 1502 C C . GLN B 1 75 ? 8.875 18.984 5.812 1 93 75 GLN B C 1
ATOM 1504 O O . GLN B 1 75 ? 9.164 19.609 6.836 1 93 75 GLN B O 1
ATOM 1509 N N . ARG B 1 76 ? 8.977 19.484 4.648 1 92.25 76 ARG B N 1
ATOM 1510 C CA . ARG B 1 76 ? 9.625 20.781 4.43 1 92.25 76 ARG B CA 1
ATOM 1511 C C . ARG B 1 76 ? 8.617 21.922 4.488 1 92.25 76 ARG B C 1
ATOM 1513 O O . ARG B 1 76 ? 9 23.094 4.48 1 92.25 76 ARG B O 1
ATOM 1520 N N . ALA B 1 77 ? 7.305 21.781 4.531 1 91.62 77 ALA B N 1
ATOM 1521 C CA . ALA B 1 77 ? 6.227 22.766 4.414 1 91.62 77 ALA B CA 1
ATOM 1522 C C . ALA B 1 77 ? 5.977 23.453 5.75 1 91.62 77 ALA B C 1
ATOM 1524 O O . ALA B 1 77 ? 5.082 24.297 5.855 1 91.62 77 ALA B O 1
ATOM 1525 N N . GLN B 1 78 ? 6.789 23.516 6.77 1 88.5 78 GLN B N 1
ATOM 1526 C CA . GLN B 1 78 ? 6.609 24.188 8.047 1 88.5 78 GLN B CA 1
ATOM 1527 C C . GLN B 1 78 ? 5.211 23.938 8.609 1 88.5 78 GLN B C 1
ATOM 1529 O O . GLN B 1 78 ? 4.484 24.891 8.922 1 88.5 78 GLN B O 1
ATOM 1534 N N . LEU B 1 79 ? 4.781 22.812 8.805 1 93.94 79 LEU B N 1
ATOM 1535 C CA . LEU B 1 79 ? 3.463 22.391 9.273 1 93.94 79 LEU B CA 1
ATOM 1536 C C . LEU B 1 79 ? 3.355 22.531 10.789 1 93.94 79 LEU B C 1
ATOM 1538 O O . LEU B 1 79 ? 4.316 22.25 11.508 1 93.94 79 LEU B O 1
ATOM 1542 N N . CYS B 1 80 ? 2.258 23.047 11.242 1 94.5 80 CYS B N 1
ATOM 1543 C CA . CYS B 1 80 ? 1.982 22.984 12.68 1 94.5 80 CYS B CA 1
ATOM 1544 C C . CYS B 1 80 ? 1.602 21.562 13.102 1 94.5 80 CYS B C 1
ATOM 1546 O O . CYS B 1 80 ? 1.481 20.672 12.258 1 94.5 80 CYS B O 1
ATOM 1548 N N . GLU B 1 81 ? 1.438 21.25 14.336 1 94.44 81 GLU B N 1
ATOM 1549 C CA . GLU B 1 81 ? 1.198 19.906 14.859 1 94.44 81 GLU B CA 1
ATOM 1550 C C . GLU B 1 81 ? -0.086 19.312 14.289 1 94.44 81 GLU B C 1
ATOM 1552 O O . GLU B 1 81 ? -0.121 18.141 13.914 1 94.44 81 GLU B O 1
ATOM 1557 N N . GLN B 1 82 ? -1.127 20.125 14.234 1 94.75 82 GLN B N 1
ATOM 1558 C CA . GLN B 1 82 ? -2.406 19.672 13.711 1 94.75 82 GLN B CA 1
ATOM 1559 C C . GLN B 1 82 ? -2.289 19.266 12.234 1 94.75 82 GLN B C 1
ATOM 1561 O O . GLN B 1 82 ? -2.846 18.25 11.812 1 94.75 82 GLN B O 1
ATOM 1566 N N . GLU B 1 83 ? -1.595 20.031 11.492 1 95.12 83 GLU B N 1
ATOM 1567 C CA . GLU B 1 83 ? -1.396 19.75 10.078 1 95.12 83 GLU B CA 1
ATOM 1568 C C . GLU B 1 83 ? -0.587 18.469 9.875 1 95.12 83 GLU B C 1
ATOM 1570 O O . GLU B 1 83 ? -0.886 17.672 8.984 1 95.12 83 GLU B O 1
ATOM 1575 N N . ARG B 1 84 ? 0.422 18.281 10.695 1 95.5 84 ARG B N 1
ATOM 1576 C CA . ARG B 1 84 ? 1.23 17.062 10.633 1 95.5 84 ARG B CA 1
ATOM 1577 C C . ARG B 1 84 ? 0.377 15.828 10.883 1 95.5 84 ARG B C 1
ATOM 1579 O O . ARG B 1 84 ? 0.553 14.805 10.227 1 95.5 84 ARG B O 1
ATOM 1586 N N . HIS B 1 85 ? -0.522 15.953 11.852 1 94.75 85 HIS B N 1
ATOM 1587 C CA . HIS B 1 85 ? -1.426 14.852 12.156 1 94.75 85 HIS B CA 1
ATOM 1588 C C . HIS B 1 85 ? -2.342 14.547 10.977 1 94.75 85 HIS B C 1
ATOM 1590 O O . HIS B 1 85 ? -2.582 13.375 10.656 1 94.75 85 HIS B O 1
ATOM 1596 N N . GLN B 1 86 ? -2.797 15.555 10.328 1 95.75 86 GLN B N 1
ATOM 1597 C CA . GLN B 1 86 ? -3.689 15.383 9.188 1 95.75 86 GLN B CA 1
ATOM 1598 C C . GLN B 1 86 ? -2.969 14.719 8.016 1 95.75 86 GLN B C 1
ATOM 1600 O O . GLN B 1 86 ? -3.537 13.852 7.344 1 95.75 86 GLN B O 1
ATOM 1605 N N . VAL B 1 87 ? -1.756 15.164 7.797 1 97.38 87 VAL B N 1
ATOM 1606 C CA . VAL B 1 87 ? -0.965 14.57 6.723 1 97.38 87 VAL B CA 1
ATOM 1607 C C . VAL B 1 87 ? -0.735 13.086 7.004 1 97.38 87 VAL B C 1
ATOM 1609 O O . VAL B 1 87 ? -0.983 12.242 6.145 1 97.38 87 VAL B O 1
ATOM 1612 N N . ARG B 1 88 ? -0.292 12.766 8.211 1 95.62 88 ARG B N 1
ATOM 1613 C CA . ARG B 1 88 ? -0.045 11.383 8.602 1 95.62 88 ARG B CA 1
ATOM 1614 C C . ARG B 1 88 ? -1.299 10.531 8.422 1 95.62 88 ARG B C 1
ATOM 1616 O O . ARG B 1 88 ? -1.244 9.445 7.844 1 95.62 88 ARG B O 1
ATOM 1623 N N . GLU B 1 89 ? -2.391 11.031 8.898 1 95.06 89 GLU B N 1
ATOM 1624 C CA . GLU B 1 89 ? -3.65 10.297 8.82 1 95.06 89 GLU B CA 1
ATOM 1625 C C . GLU B 1 89 ? -4.039 10.031 7.371 1 95.06 89 GLU B C 1
ATOM 1627 O O . GLU B 1 89 ? -4.488 8.93 7.039 1 95.06 89 GLU B O 1
ATOM 1632 N N . ALA B 1 90 ? -3.91 11.023 6.551 1 97.25 90 ALA B N 1
ATOM 1633 C CA . ALA B 1 90 ? -4.27 10.859 5.145 1 97.25 90 ALA B CA 1
ATOM 1634 C C . ALA B 1 90 ? -3.457 9.742 4.496 1 97.25 90 ALA B C 1
ATOM 1636 O O . ALA B 1 90 ? -4.008 8.906 3.773 1 97.25 90 ALA B O 1
ATOM 1637 N N . TYR B 1 91 ? -2.174 9.711 4.754 1 97.5 91 TYR B N 1
ATOM 1638 C CA . TYR B 1 91 ? -1.304 8.695 4.184 1 97.5 91 TYR B CA 1
ATOM 1639 C C . TYR B 1 91 ? -1.631 7.316 4.754 1 97.5 91 TYR B C 1
ATOM 1641 O O . TYR B 1 91 ? -1.661 6.324 4.023 1 97.5 91 TYR B O 1
ATOM 1649 N N . GLU B 1 92 ? -1.899 7.227 6.051 1 95.12 92 GLU B N 1
ATOM 1650 C CA . GLU B 1 92 ? -2.238 5.969 6.711 1 95.12 92 GLU B CA 1
ATOM 1651 C C . GLU B 1 92 ? -3.516 5.371 6.133 1 95.12 92 GLU B C 1
ATOM 1653 O O . GLU B 1 92 ? -3.598 4.16 5.914 1 95.12 92 GLU B O 1
ATOM 1658 N N . TYR B 1 93 ? -4.488 6.176 5.918 1 95.94 93 TYR B N 1
ATOM 1659 C CA . TYR B 1 93 ? -5.75 5.688 5.375 1 95.94 93 TYR B CA 1
ATOM 1660 C C . TYR B 1 93 ? -5.57 5.184 3.949 1 95.94 93 TYR B C 1
ATOM 1662 O O . TYR B 1 93 ? -6.227 4.223 3.537 1 95.94 93 TYR B O 1
ATOM 1670 N N . GLN B 1 94 ? -4.695 5.852 3.135 1 97.31 94 GLN B N 1
ATOM 1671 C CA . GLN B 1 94 ? -4.422 5.379 1.782 1 97.31 94 GLN B CA 1
ATOM 1672 C C . GLN B 1 94 ? -3.795 3.986 1.804 1 97.31 94 GLN B C 1
ATOM 1674 O O . GLN B 1 94 ? -4.219 3.098 1.062 1 97.31 94 GLN B O 1
ATOM 1679 N N . VAL B 1 95 ? -2.814 3.816 2.639 1 96.56 95 VAL B N 1
ATOM 1680 C CA . VAL B 1 95 ? -2.121 2.535 2.701 1 96.56 95 VAL B CA 1
ATOM 1681 C C . VAL B 1 95 ? -3.055 1.469 3.273 1 96.56 95 VAL B C 1
ATOM 1683 O O . VAL B 1 95 ? -3.061 0.327 2.809 1 96.56 95 VAL B O 1
ATOM 1686 N N . AL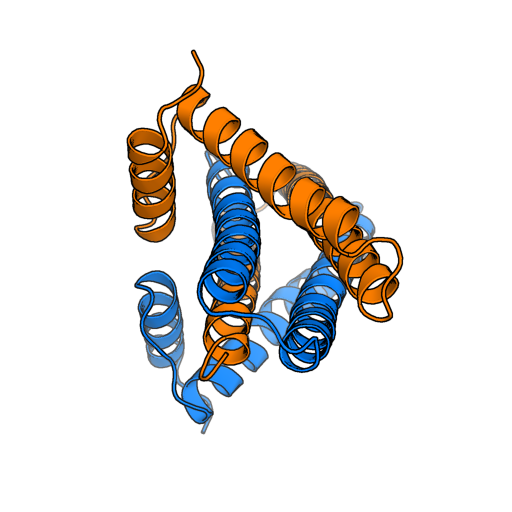A B 1 96 ? -3.867 1.804 4.289 1 94.44 96 ALA B N 1
ATOM 1687 C CA . ALA B 1 96 ? -4.859 0.868 4.812 1 94.44 96 ALA B CA 1
ATOM 1688 C C . ALA B 1 96 ? -5.848 0.457 3.727 1 94.44 96 ALA B C 1
ATOM 1690 O O . ALA B 1 96 ? -6.242 -0.709 3.646 1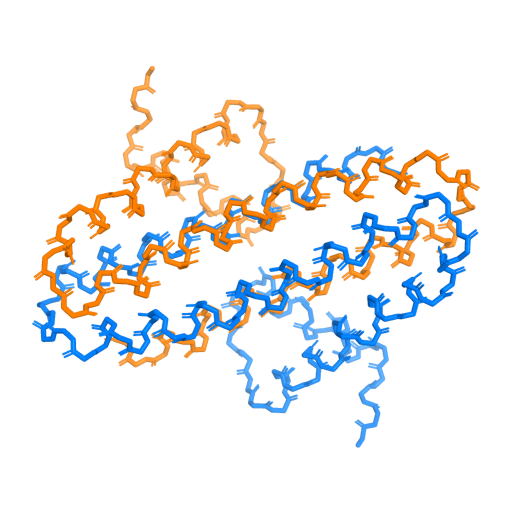 94.44 96 ALA B O 1
ATOM 1691 N N . TYR B 1 97 ? -6.219 1.385 2.938 1 96.31 97 TYR B N 1
ATOM 1692 C CA . TYR B 1 97 ? -7.133 1.072 1.845 1 96.31 97 TYR B CA 1
ATOM 1693 C C . TYR B 1 97 ? -6.5 0.088 0.868 1 96.31 97 TYR B C 1
ATOM 1695 O O . TYR B 1 97 ? -7.16 -0.839 0.395 1 96.31 97 TYR B O 1
ATOM 1703 N N . ILE B 1 98 ? -5.254 0.31 0.484 1 97.5 98 ILE B N 1
ATOM 1704 C CA . ILE B 1 98 ? -4.535 -0.604 -0.398 1 97.5 98 ILE B CA 1
ATOM 1705 C C . ILE B 1 98 ? -4.488 -1.995 0.229 1 97.5 98 ILE B C 1
ATOM 1707 O O . ILE B 1 98 ? -4.672 -3 -0.462 1 97.5 98 ILE B O 1
ATOM 1711 N N . GLN B 1 99 ? -4.254 -2.049 1.511 1 95 99 GLN B N 1
ATOM 1712 C CA . GLN B 1 99 ? -4.258 -3.318 2.23 1 95 99 GLN B CA 1
ATOM 1713 C C . GLN B 1 99 ? -5.621 -3.994 2.152 1 95 99 GLN B C 1
ATOM 1715 O O . GLN B 1 99 ? -5.707 -5.207 1.946 1 95 99 GLN B O 1
ATOM 1720 N N . ALA B 1 100 ? -6.645 -3.238 2.383 1 94.31 100 ALA B N 1
ATOM 1721 C CA . ALA B 1 100 ? -8 -3.775 2.293 1 94.31 100 ALA B CA 1
ATOM 1722 C C . ALA B 1 100 ? -8.289 -4.301 0.89 1 94.31 100 ALA B C 1
ATOM 1724 O O . ALA B 1 100 ? -8.938 -5.336 0.729 1 94.31 100 ALA B O 1
ATOM 1725 N N . CYS B 1 101 ? -7.859 -3.541 -0.157 1 95.5 101 CYS B N 1
ATOM 1726 C CA . CYS B 1 101 ? -7.996 -3.996 -1.535 1 95.5 101 CYS B CA 1
ATOM 1727 C C . CYS B 1 101 ? -7.312 -5.344 -1.735 1 95.5 101 CYS B C 1
ATOM 1729 O O . CYS B 1 101 ? -7.859 -6.23 -2.395 1 95.5 101 CYS B O 1
ATOM 1731 N N . LEU B 1 102 ? -6.133 -5.488 -1.17 1 95.44 102 LEU B N 1
ATOM 1732 C CA . LEU B 1 102 ? -5.402 -6.75 -1.259 1 95.44 102 LEU B CA 1
ATOM 1733 C C . LEU B 1 102 ? -6.223 -7.895 -0.671 1 95.44 102 LEU B C 1
ATOM 1735 O O . LEU B 1 102 ? -6.395 -8.93 -1.312 1 95.44 102 LEU B O 1
ATOM 1739 N N . HIS B 1 103 ? -6.719 -7.727 0.536 1 92.88 103 HIS B N 1
ATOM 1740 C CA . HIS B 1 103 ? -7.508 -8.758 1.2 1 92.88 103 HIS B CA 1
ATOM 1741 C C . HIS B 1 103 ? -8.734 -9.133 0.371 1 92.88 103 HIS B C 1
ATOM 1743 O O . HIS B 1 103 ? -9.016 -10.32 0.184 1 92.88 103 HIS B O 1
ATOM 1749 N N . ARG B 1 104 ? -9.359 -8.18 -0.09 1 91.75 104 ARG B N 1
ATOM 1750 C CA . ARG B 1 104 ? -10.586 -8.414 -0.851 1 91.75 104 ARG B CA 1
ATOM 1751 C C . ARG B 1 104 ? -10.281 -9.102 -2.176 1 91.75 104 ARG B C 1
ATOM 1753 O O . ARG B 1 104 ? -10.992 -10.023 -2.582 1 91.75 104 ARG B O 1
ATOM 1760 N N . SER B 1 105 ? -9.258 -8.688 -2.854 1 92.81 105 SER B N 1
ATOM 1761 C CA . SER B 1 105 ? -8.906 -9.227 -4.164 1 92.81 105 SER B CA 1
ATOM 1762 C C . SER B 1 105 ? -8.547 -10.703 -4.078 1 92.81 105 SER B C 1
ATOM 1764 O O . SER B 1 105 ? -8.742 -11.453 -5.035 1 92.81 105 SER B O 1
ATOM 1766 N N . PHE B 1 106 ? -8.102 -11.125 -2.92 1 91.94 106 PHE B N 1
ATOM 1767 C CA . PHE B 1 106 ? -7.629 -12.5 -2.816 1 91.94 106 PHE B CA 1
ATOM 1768 C C . PHE B 1 106 ? -8.625 -13.359 -2.039 1 91.94 106 PHE B C 1
ATOM 1770 O O . PHE B 1 106 ? -8.367 -14.531 -1.781 1 91.94 106 PHE B O 1
ATOM 1777 N N . GLU B 1 107 ? -9.719 -12.664 -1.746 1 86.12 107 GLU B N 1
ATOM 1778 C CA . GLU B 1 107 ? -10.812 -13.477 -1.224 1 86.12 107 GLU B CA 1
ATOM 1779 C C . GLU B 1 107 ? -11.297 -14.484 -2.26 1 86.12 107 GLU B C 1
ATOM 1781 O O . GLU B 1 107 ? -11.664 -14.109 -3.375 1 86.12 107 GLU B O 1
ATOM 1786 N N . GLY B 1 108 ? -11.117 -15.664 -2.154 1 78.44 108 GLY B N 1
ATOM 1787 C CA . GLY B 1 108 ? -11.555 -16.719 -3.055 1 78.44 108 GLY B CA 1
ATOM 1788 C C . GLY B 1 108 ? -10.562 -17 -4.164 1 78.44 108 GLY B C 1
ATOM 1789 O O . GLY B 1 108 ? -10.906 -17.641 -5.168 1 78.44 108 GLY B O 1
ATOM 1790 N N . PHE B 1 109 ? -9.453 -16.281 -4.062 1 84 109 PHE B N 1
ATOM 1791 C CA . PHE B 1 109 ? -8.391 -16.531 -5.023 1 84 109 PHE B CA 1
ATOM 1792 C C . PHE B 1 109 ? -7.898 -17.969 -4.93 1 84 109 PHE B C 1
ATOM 1794 O O . PHE B 1 109 ? -7.664 -18.625 -5.949 1 84 109 PHE B O 1
#

Secondary structure (DSSP, 8-state):
----HHHHHHHHHHHHTTPPP-HHHHHHHHHHHHHHHHHHHHHTTTSTTHHHHHHHHHHHHHHHHHHHHHHHHHHTS---HHHHHHHHHHHHHHHHHHHHHHHHHTTT-/----HHHHHHHHHHHHTTPPP-HHHHHHHHHHHHHHHHHHHHHTTTSTTHHHHHHHHHHHHHHHHHHHHHHHHHHTS---HHHHHHHHHHHHHHHHHHHHHHHHHTTT-

Organism: NCBI:txid1005395